Protein AF-A0A7R9YE31-F1 (afdb_monomer)

Mean predicted aligned error: 11.36 Å

pLDDT: mean 82.64, std 18.73, range [39.72, 98.75]

Secondary structure (DSSP, 8-state):
---SS------S-SS----TTS-TTS-S-SSEEE-HHHHHHHHHTT--EEEEE-S-HHHHTTEEETT-EE---SSGGGHHHHHHT-HHHHHHHHHS--EEEEE-TTSHHHHHHHHHHHHHT--GGGEEEETTHHHHHHHHHTTTTEEE-EE-SSTT-EE-TTSSB--EEE-TTT--EEEGGG--TTSSS---HHHHHTTTTGGGHHHHHHHHHHHHHHHHHHHHHHHHHHHTTSPPPPP-

Structure (mmCIF, N/CA/C/O backbone):
data_AF-A0A7R9YE31-F1
#
_entry.id   AF-A0A7R9YE31-F1
#
loop_
_atom_site.group_PDB
_atom_site.id
_atom_site.type_symbol
_atom_site.label_atom_id
_atom_site.label_alt_id
_atom_site.label_comp_id
_atom_site.label_asym_id
_atom_site.label_entity_id
_atom_site.label_seq_id
_atom_site.pdbx_PDB_ins_code
_atom_site.Cartn_x
_atom_site.Cartn_y
_atom_site.Cartn_z
_atom_site.occupancy
_atom_site.B_iso_or_equiv
_atom_site.auth_seq_id
_atom_site.auth_comp_id
_atom_site.auth_asym_id
_atom_site.auth_atom_id
_atom_site.pdbx_PDB_model_num
ATOM 1 N N . ARG A 1 1 ? 17.925 -12.600 -10.926 1.00 54.22 1 ARG A N 1
ATOM 2 C CA . ARG A 1 1 ? 18.665 -11.469 -10.302 1.00 54.22 1 ARG A CA 1
ATOM 3 C C . ARG A 1 1 ? 17.699 -10.293 -10.207 1.00 54.22 1 ARG A C 1
ATOM 5 O O . ARG A 1 1 ? 17.087 -10.013 -11.221 1.00 54.22 1 ARG A O 1
ATOM 12 N N . GLY A 1 2 ? 17.525 -9.674 -9.033 1.00 72.25 2 GLY A N 1
ATOM 13 C CA . GLY A 1 2 ? 16.550 -8.584 -8.839 1.00 72.25 2 GLY A CA 1
ATOM 14 C C . GLY A 1 2 ? 17.047 -7.191 -9.247 1.00 72.25 2 GLY A C 1
ATOM 15 O O . GLY A 1 2 ? 16.244 -6.334 -9.581 1.00 72.25 2 GLY A O 1
ATOM 16 N N . PHE A 1 3 ? 18.360 -6.947 -9.265 1.00 83.31 3 PHE A N 1
ATOM 17 C CA . PHE A 1 3 ? 18.918 -5.645 -9.640 1.00 83.31 3 PHE A CA 1
ATOM 18 C C . PHE A 1 3 ? 20.082 -5.797 -10.618 1.00 83.31 3 PHE A C 1
ATOM 20 O O . PHE A 1 3 ? 20.919 -6.690 -10.476 1.00 83.31 3 PHE A O 1
ATOM 27 N N . HIS A 1 4 ? 20.186 -4.863 -11.567 1.00 81.88 4 HIS A N 1
ATOM 28 C CA . HIS A 1 4 ? 21.272 -4.835 -12.553 1.00 81.88 4 HIS A CA 1
ATOM 29 C C . HIS A 1 4 ? 22.633 -4.410 -11.979 1.00 81.88 4 HIS A C 1
ATOM 31 O O . HIS A 1 4 ? 23.675 -4.786 -12.511 1.00 81.88 4 HIS A O 1
ATOM 37 N N . ARG A 1 5 ? 22.638 -3.561 -10.944 1.00 89.44 5 ARG A N 1
ATOM 38 C CA . ARG A 1 5 ? 23.857 -3.034 -10.314 1.00 89.44 5 ARG A CA 1
ATOM 39 C C . ARG A 1 5 ? 23.587 -2.544 -8.899 1.00 89.44 5 ARG A C 1
ATOM 41 O O . ARG A 1 5 ? 22.476 -2.109 -8.598 1.00 89.44 5 ARG A O 1
ATOM 48 N N . PHE A 1 6 ? 24.634 -2.503 -8.084 1.00 91.06 6 PHE A N 1
ATOM 49 C CA . PHE A 1 6 ? 24.622 -1.797 -6.807 1.00 91.06 6 PHE A CA 1
ATOM 50 C C . PHE A 1 6 ? 24.536 -0.278 -7.034 1.00 91.06 6 PHE A C 1
ATOM 52 O O . PHE A 1 6 ? 25.225 0.271 -7.899 1.00 91.06 6 PHE A O 1
ATOM 59 N N . LEU A 1 7 ? 23.656 0.411 -6.302 1.00 91.50 7 LEU A N 1
ATOM 60 C CA . LEU A 1 7 ? 23.427 1.847 -6.465 1.00 91.50 7 LEU A CA 1
ATOM 61 C C . LEU A 1 7 ? 23.051 2.500 -5.135 1.00 91.50 7 LEU A C 1
ATOM 63 O O . LEU A 1 7 ? 21.971 2.255 -4.608 1.00 91.50 7 LEU A O 1
ATOM 67 N N . VAL A 1 8 ? 23.889 3.425 -4.667 1.00 93.25 8 VAL A N 1
ATOM 68 C CA . VAL A 1 8 ? 23.605 4.265 -3.496 1.00 93.25 8 VAL A CA 1
ATOM 69 C C . VAL A 1 8 ? 23.150 5.648 -3.959 1.00 93.25 8 VAL A C 1
ATOM 71 O O . VAL A 1 8 ? 23.729 6.241 -4.872 1.00 93.25 8 VAL A O 1
ATOM 74 N N . LYS A 1 9 ? 22.081 6.171 -3.351 1.00 90.31 9 LYS A N 1
ATOM 75 C CA . LYS A 1 9 ? 21.552 7.515 -3.620 1.00 90.31 9 LYS A CA 1
ATOM 76 C C . LYS A 1 9 ? 21.381 8.270 -2.311 1.00 90.31 9 LYS A C 1
ATOM 78 O O . LYS A 1 9 ? 20.541 7.898 -1.503 1.00 90.31 9 LYS A O 1
ATOM 83 N N . ILE A 1 10 ? 22.088 9.386 -2.169 1.00 91.19 10 ILE A N 1
ATOM 84 C CA . ILE A 1 10 ? 21.866 10.329 -1.069 1.00 91.19 10 ILE A CA 1
ATOM 85 C C . ILE A 1 10 ? 20.639 11.181 -1.408 1.00 91.19 10 ILE A C 1
ATOM 87 O O . ILE A 1 10 ? 20.540 11.762 -2.498 1.00 91.19 10 ILE A O 1
ATOM 91 N N . LYS A 1 11 ? 19.667 11.215 -0.498 1.00 86.25 11 LYS A N 1
ATOM 92 C CA . LYS A 1 11 ? 18.401 11.937 -0.645 1.00 86.25 11 LYS A CA 1
ATOM 93 C C . LYS A 1 11 ? 18.075 12.664 0.652 1.00 86.25 11 LYS A C 1
ATOM 95 O O . LYS A 1 11 ? 18.414 12.181 1.720 1.00 86.25 11 LYS A O 1
ATOM 100 N N . LYS A 1 12 ? 17.377 13.798 0.529 1.00 84.06 12 LYS A N 1
ATOM 101 C CA . LYS A 1 12 ? 16.825 14.530 1.681 1.00 84.06 12 LYS A CA 1
ATOM 102 C C . LYS A 1 12 ? 15.774 13.708 2.433 1.00 84.06 12 LYS A C 1
ATOM 104 O O . LYS A 1 12 ? 15.646 13.825 3.637 1.00 84.06 12 LYS A O 1
ATOM 109 N N . GLU A 1 13 ? 15.034 12.878 1.702 1.00 79.56 13 GLU A N 1
ATOM 110 C CA . GLU A 1 13 ? 14.033 11.963 2.239 1.00 79.56 13 GLU A CA 1
ATOM 111 C C . GLU A 1 13 ? 14.244 10.577 1.623 1.00 79.56 13 GLU A C 1
ATOM 113 O O . GLU A 1 13 ? 14.394 10.480 0.399 1.00 79.56 13 GLU A O 1
ATOM 118 N N . LEU A 1 14 ? 14.204 9.521 2.446 1.00 83.06 14 LEU A N 1
ATOM 119 C CA . LEU A 1 14 ? 14.254 8.127 1.977 1.00 83.06 14 LEU A CA 1
ATOM 120 C C . LEU A 1 14 ? 13.118 7.845 0.985 1.00 83.06 14 LEU A C 1
ATOM 122 O O . LEU A 1 14 ? 13.356 7.433 -0.149 1.00 83.06 14 LEU A O 1
ATOM 126 N N . ILE A 1 15 ? 11.892 8.177 1.390 1.00 84.81 15 ILE A N 1
ATOM 127 C CA . ILE A 1 15 ? 10.702 8.197 0.542 1.00 84.81 15 ILE A CA 1
ATOM 128 C C . ILE A 1 15 ? 10.178 9.624 0.511 1.00 84.81 15 ILE A C 1
ATOM 130 O O . ILE A 1 15 ? 9.874 10.198 1.553 1.00 84.81 15 ILE A O 1
ATOM 134 N N . SER A 1 16 ? 10.118 10.211 -0.681 1.00 85.38 16 SER A N 1
ATOM 135 C CA . SER A 1 16 ? 9.782 11.623 -0.840 1.00 85.38 16 SER A CA 1
ATOM 136 C C . SER A 1 16 ? 8.273 11.802 -0.931 1.00 85.38 16 SER A C 1
ATOM 138 O O . SER A 1 16 ? 7.693 11.533 -1.984 1.00 85.38 16 SER A O 1
ATOM 140 N N . MET A 1 17 ? 7.679 12.268 0.165 1.00 87.50 17 MET A N 1
ATOM 141 C CA . MET A 1 17 ? 6.286 12.725 0.205 1.00 87.50 17 MET A CA 1
ATOM 142 C C . MET A 1 17 ? 6.207 14.235 -0.037 1.00 87.50 17 MET A C 1
ATOM 144 O O . MET A 1 17 ? 5.208 14.718 -0.550 1.00 87.50 17 MET A O 1
ATOM 148 N N . GLY A 1 18 ? 7.285 14.978 0.258 1.00 81.56 18 GLY A N 1
ATOM 149 C CA . GLY A 1 18 ? 7.285 16.436 0.129 1.00 81.56 18 GLY A CA 1
ATOM 150 C C . GLY A 1 18 ? 6.408 17.121 1.177 1.00 81.56 18 GLY A C 1
ATOM 151 O O . GLY A 1 18 ? 5.939 18.226 0.938 1.00 81.56 18 GLY A O 1
ATOM 152 N N . TYR A 1 19 ? 6.193 16.456 2.314 1.00 78.75 19 TYR A N 1
ATOM 153 C CA . TYR A 1 19 ? 5.380 16.934 3.424 1.00 78.75 19 TYR A CA 1
ATOM 154 C C . TYR A 1 19 ? 6.302 17.235 4.614 1.00 78.75 19 TYR A C 1
ATOM 156 O O . TYR A 1 19 ? 6.761 16.297 5.270 1.00 78.75 19 TYR A O 1
ATOM 164 N N . PRO A 1 20 ? 6.646 18.513 4.862 1.00 71.62 20 PRO A N 1
ATOM 165 C CA . PRO A 1 20 ? 7.667 18.887 5.840 1.00 71.62 20 PRO A CA 1
ATOM 166 C C . PRO A 1 20 ? 7.334 18.502 7.279 1.00 71.62 20 PRO A C 1
ATOM 168 O O . PRO A 1 20 ? 8.250 18.402 8.085 1.00 71.62 20 PRO A O 1
ATOM 171 N N . GLU A 1 21 ? 6.055 18.313 7.603 1.00 71.38 21 GLU A N 1
ATOM 172 C CA . GLU A 1 21 ? 5.605 17.932 8.944 1.00 71.38 21 GLU A CA 1
ATOM 173 C C . GLU A 1 21 ? 5.820 16.443 9.233 1.00 71.38 21 GLU A C 1
ATOM 175 O O . GLU A 1 21 ? 5.966 16.082 10.391 1.00 71.38 21 GLU A O 1
ATOM 180 N N . ALA A 1 22 ? 5.937 15.597 8.199 1.00 66.06 22 ALA A N 1
ATOM 181 C CA . ALA A 1 22 ? 6.343 14.194 8.326 1.00 66.06 22 ALA A CA 1
ATOM 182 C C . ALA A 1 22 ? 7.877 14.092 8.423 1.00 66.06 22 ALA A C 1
ATOM 184 O O . ALA A 1 22 ? 8.542 13.504 7.554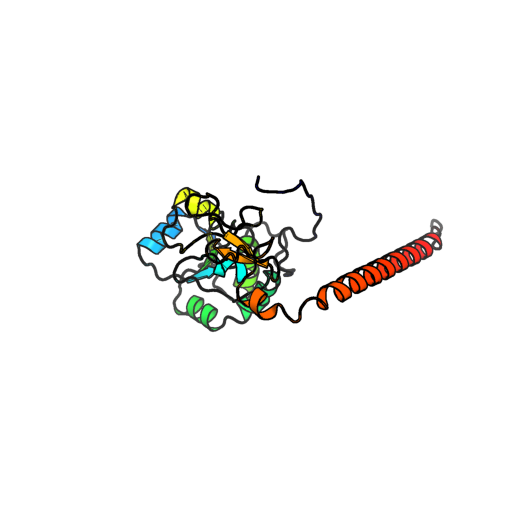 1.00 66.06 22 ALA A O 1
ATOM 185 N N . LYS A 1 23 ? 8.459 14.753 9.431 1.00 59.88 23 LYS A N 1
ATOM 186 C CA . LYS A 1 23 ? 9.911 14.740 9.649 1.00 59.88 23 LYS A CA 1
ATOM 187 C C . LYS A 1 23 ? 10.351 13.367 10.131 1.00 59.88 23 LYS A C 1
ATOM 189 O O . LYS A 1 23 ? 9.705 12.758 10.971 1.00 59.88 23 LYS A O 1
ATOM 194 N N . ALA A 1 24 ? 11.508 12.923 9.646 1.00 52.09 24 ALA A N 1
ATOM 195 C CA . ALA A 1 24 ? 12.136 11.678 10.085 1.00 52.09 24 ALA A CA 1
ATOM 196 C C . ALA A 1 24 ? 12.540 11.688 11.575 1.00 52.09 24 ALA A C 1
ATOM 198 O O . ALA A 1 24 ? 12.843 10.635 12.119 1.00 52.09 24 ALA A O 1
ATOM 199 N N . GLU A 1 25 ? 12.558 12.862 12.218 1.00 51.00 25 GLU A N 1
ATOM 200 C CA . GLU A 1 25 ? 12.837 13.023 13.651 1.00 51.00 25 GLU A CA 1
ATOM 201 C C . GLU A 1 25 ? 11.623 12.731 14.549 1.00 51.00 25 GLU A C 1
ATOM 203 O O . GLU A 1 25 ? 11.785 12.618 15.761 1.00 51.00 25 GLU A O 1
ATOM 208 N N . GLN A 1 26 ? 10.409 12.623 13.992 1.00 58.22 26 GLN A N 1
ATOM 209 C CA . GLN A 1 26 ? 9.253 12.155 14.754 1.00 58.22 26 GLN A CA 1
ATOM 210 C C . GLN A 1 26 ? 9.374 10.641 14.910 1.00 58.22 26 GLN A C 1
ATOM 212 O O . GLN A 1 26 ? 9.343 9.899 13.931 1.00 58.22 26 GLN A O 1
ATOM 217 N N . THR A 1 27 ? 9.576 10.206 16.151 1.00 59.56 27 THR A N 1
ATOM 218 C CA . THR A 1 27 ? 10.026 8.854 16.499 1.00 59.56 27 THR A CA 1
ATOM 219 C C . THR A 1 27 ? 9.017 7.760 16.151 1.00 59.56 27 THR A C 1
ATOM 221 O O . THR A 1 27 ? 9.416 6.609 16.008 1.00 59.56 27 THR A O 1
ATOM 224 N N . GLU A 1 28 ? 7.731 8.097 15.999 1.00 76.56 28 GLU A N 1
ATOM 225 C CA . GLU A 1 28 ? 6.654 7.117 15.828 1.00 76.56 28 GLU A CA 1
ATOM 226 C C . GLU A 1 28 ? 5.569 7.601 14.855 1.00 76.56 28 GLU A C 1
ATOM 228 O O . GLU A 1 28 ? 5.133 8.758 14.893 1.00 76.56 28 GLU A O 1
ATOM 233 N N . SER A 1 29 ? 5.115 6.691 13.987 1.00 83.19 29 SER A N 1
ATOM 234 C CA . SER A 1 29 ? 3.976 6.914 13.093 1.00 83.19 29 SER A CA 1
ATOM 235 C C . SER A 1 29 ? 2.703 7.219 13.895 1.00 83.19 29 SER A C 1
ATOM 237 O O . SER A 1 29 ? 2.440 6.580 14.915 1.00 83.19 29 SER A O 1
ATOM 239 N N . PRO A 1 30 ? 1.864 8.172 13.448 1.00 89.81 30 PRO A N 1
ATOM 240 C CA . PRO A 1 30 ? 0.564 8.424 14.053 1.00 89.81 30 PRO A CA 1
ATOM 241 C C . PRO A 1 30 ? -0.413 7.252 13.981 1.00 89.81 30 PRO A C 1
ATOM 243 O O . PRO A 1 30 ? -1.368 7.231 14.753 1.00 89.81 30 PRO A O 1
ATOM 246 N N . ALA A 1 31 ? -0.205 6.331 13.038 1.00 93.50 31 ALA A N 1
ATOM 247 C CA . ALA A 1 31 ? -1.055 5.171 12.832 1.00 93.50 31 ALA A CA 1
ATOM 248 C C . ALA A 1 31 ? -0.575 3.993 13.686 1.00 93.50 31 ALA A C 1
ATOM 250 O O . ALA A 1 31 ? 0.616 3.679 13.705 1.00 93.50 31 ALA A O 1
ATOM 251 N N . ALA A 1 32 ? -1.505 3.300 14.339 1.00 96.25 32 ALA A N 1
ATOM 252 C CA . ALA A 1 32 ? -1.190 2.090 15.085 1.00 96.25 32 ALA A CA 1
ATOM 253 C C . ALA A 1 32 ? -0.720 0.973 14.129 1.00 96.25 32 ALA A C 1
ATOM 255 O O . ALA A 1 32 ? -1.314 0.781 13.061 1.00 96.25 32 ALA A O 1
ATOM 256 N N . PRO A 1 33 ? 0.338 0.217 14.464 1.00 96.62 33 PRO A N 1
ATOM 257 C CA . PRO A 1 33 ? 0.730 -0.935 13.665 1.00 96.62 33 PRO A CA 1
ATOM 258 C C . PRO A 1 33 ? -0.351 -2.019 13.745 1.00 96.62 33 PRO A C 1
ATOM 260 O O . PRO A 1 33 ? -0.854 -2.316 14.825 1.00 96.62 33 PRO A O 1
ATOM 263 N N . LEU A 1 34 ? -0.682 -2.622 12.605 1.00 98.19 34 LEU A N 1
ATOM 264 C CA . LEU A 1 34 ? -1.602 -3.752 12.498 1.00 98.19 34 LEU A CA 1
ATOM 265 C C . LEU A 1 34 ? -0.862 -4.949 11.905 1.00 98.19 34 LEU A C 1
ATOM 267 O O . LEU A 1 34 ? -0.288 -4.853 10.813 1.00 98.19 34 LEU A O 1
ATOM 271 N N . ALA A 1 35 ? -0.865 -6.070 12.624 1.00 98.50 35 ALA A N 1
ATOM 272 C CA . ALA A 1 35 ? -0.212 -7.289 12.166 1.00 98.50 35 ALA A CA 1
ATOM 273 C C . ALA A 1 35 ? -0.962 -7.889 10.959 1.00 98.50 35 ALA A C 1
ATOM 275 O O . ALA A 1 35 ? -2.193 -7.823 10.911 1.00 98.50 35 ALA A O 1
ATOM 276 N N . PRO A 1 36 ? -0.273 -8.532 9.998 1.00 98.50 36 PRO A N 1
ATOM 277 C CA . PRO A 1 36 ? -0.948 -9.136 8.853 1.00 98.50 36 PRO A CA 1
ATOM 278 C C . PRO A 1 36 ? -2.022 -10.164 9.211 1.00 98.50 36 PRO A C 1
ATOM 280 O O . PRO A 1 36 ? -3.113 -10.124 8.646 1.00 98.50 36 PRO A O 1
ATOM 283 N N . ALA A 1 37 ? -1.741 -11.038 10.181 1.00 98.25 37 ALA A N 1
ATOM 284 C CA . ALA A 1 37 ? -2.699 -12.035 10.652 1.00 98.25 37 ALA A CA 1
ATOM 285 C C . ALA A 1 37 ? -3.957 -11.395 11.265 1.00 98.25 37 ALA A C 1
ATOM 287 O O . ALA A 1 37 ? -5.060 -11.911 11.096 1.00 98.25 37 ALA A O 1
ATOM 288 N N . GLU A 1 38 ? -3.804 -10.248 11.932 1.00 98.44 38 GLU A N 1
ATOM 289 C CA . GLU A 1 38 ? -4.924 -9.496 12.498 1.00 98.44 38 GLU A CA 1
ATOM 290 C C . GLU A 1 38 ? -5.767 -8.846 11.398 1.00 98.44 38 GLU A C 1
ATOM 292 O O . GLU A 1 38 ? -6.986 -8.997 11.397 1.00 98.44 38 GLU A O 1
ATOM 297 N N . LEU A 1 39 ? -5.126 -8.228 10.398 1.00 98.50 39 LEU A N 1
ATOM 298 C CA . LEU A 1 39 ? -5.839 -7.715 9.230 1.00 98.50 39 LEU A CA 1
ATOM 299 C C . LEU A 1 39 ? -6.599 -8.831 8.506 1.00 98.50 39 LEU A C 1
ATOM 301 O O . LEU A 1 39 ? -7.764 -8.657 8.161 1.00 98.50 39 LEU A O 1
ATOM 305 N N . LYS A 1 40 ? -5.960 -9.986 8.282 1.00 98.38 40 LYS A N 1
ATOM 306 C CA . LYS A 1 40 ? -6.616 -11.139 7.657 1.00 98.38 40 LYS A CA 1
ATOM 307 C C . LYS A 1 40 ? -7.856 -11.552 8.447 1.00 98.38 40 LYS A C 1
ATOM 309 O O . LYS A 1 40 ? -8.898 -11.751 7.836 1.00 98.38 40 LYS A O 1
ATOM 314 N N . LYS A 1 41 ? -7.758 -11.627 9.777 1.00 98.44 41 LYS A N 1
ATOM 315 C CA . LYS A 1 41 ? -8.895 -11.946 10.645 1.00 98.44 41 LYS A CA 1
ATOM 316 C C . LYS A 1 41 ? -10.043 -10.948 10.466 1.00 98.44 41 LYS A C 1
ATOM 318 O O . LYS A 1 41 ? -11.168 -11.378 10.245 1.00 98.44 41 LYS A O 1
ATOM 323 N N . TRP A 1 42 ? -9.767 -9.642 10.498 1.00 97.94 42 TRP A N 1
ATOM 324 C CA . TRP A 1 42 ? -10.803 -8.616 10.301 1.00 97.94 42 TRP A CA 1
ATOM 325 C C . TRP A 1 42 ? -11.498 -8.757 8.939 1.00 97.94 42 TRP A C 1
ATOM 327 O O . TRP A 1 42 ? -12.711 -8.588 8.837 1.00 97.94 42 TRP A O 1
ATOM 337 N N . LEU A 1 43 ? -10.741 -9.103 7.894 1.00 97.81 43 LEU A N 1
ATOM 338 C CA . LEU A 1 43 ? -11.284 -9.326 6.553 1.00 97.81 43 LEU A CA 1
ATOM 339 C C . LEU A 1 43 ? -12.083 -10.636 6.446 1.00 97.81 43 LEU A C 1
ATOM 341 O O . LEU A 1 43 ? -13.135 -10.651 5.811 1.00 97.81 43 LEU A O 1
ATOM 345 N N . ASP A 1 44 ? -11.624 -11.719 7.080 1.00 97.88 44 ASP A N 1
ATOM 346 C CA . ASP A 1 44 ? -12.345 -13.000 7.144 1.00 97.88 44 ASP A CA 1
ATOM 347 C C . ASP A 1 44 ? -13.691 -12.854 7.878 1.00 97.88 44 ASP A C 1
ATOM 349 O O . ASP A 1 44 ? -14.683 -13.467 7.490 1.00 97.88 44 ASP A O 1
ATOM 353 N N . GLU A 1 45 ? -13.735 -12.011 8.913 1.00 97.50 45 GLU A N 1
ATOM 354 C CA . GLU A 1 45 ? -14.935 -11.692 9.698 1.00 97.50 45 GLU A CA 1
ATOM 355 C C . GLU A 1 45 ? -15.848 -10.658 9.012 1.00 97.50 45 GLU A C 1
ATOM 357 O O . GLU A 1 45 ? -16.866 -10.264 9.581 1.00 97.50 45 GLU A O 1
ATOM 362 N N . ALA A 1 46 ? -15.502 -10.220 7.793 1.00 94.00 46 ALA A N 1
ATOM 363 C CA . ALA A 1 46 ? -16.204 -9.175 7.047 1.00 94.00 46 ALA A CA 1
ATOM 364 C C . ALA A 1 46 ? -16.428 -7.895 7.877 1.00 94.00 46 ALA A C 1
ATOM 366 O O . ALA A 1 46 ? -17.463 -7.232 7.762 1.00 94.00 46 ALA A O 1
ATOM 367 N N . GLN A 1 47 ? -15.455 -7.551 8.728 1.00 92.81 47 GLN A N 1
ATOM 368 C CA . GLN A 1 47 ? -15.510 -6.351 9.546 1.00 92.81 47 GLN A CA 1
ATOM 369 C C . GLN A 1 47 ? -15.573 -5.110 8.652 1.00 92.81 47 GLN A C 1
ATOM 371 O O . GLN A 1 47 ? -14.823 -4.976 7.684 1.00 92.81 47 GLN A O 1
ATOM 376 N N . ASP A 1 48 ? -16.452 -4.175 9.005 1.00 92.38 48 ASP A N 1
ATOM 377 C CA . ASP A 1 48 ? -16.617 -2.942 8.246 1.00 92.38 48 ASP A CA 1
ATOM 378 C C . ASP A 1 48 ? -15.447 -1.980 8.510 1.00 92.38 48 ASP A C 1
ATOM 380 O O . ASP A 1 48 ? -15.358 -1.313 9.547 1.00 92.38 48 ASP A O 1
ATOM 384 N N . LEU A 1 49 ? -14.503 -1.952 7.571 1.00 96.12 49 LEU A N 1
ATOM 385 C CA . LEU A 1 49 ? -13.278 -1.165 7.635 1.00 96.12 49 LEU A CA 1
ATOM 386 C C . LEU A 1 49 ? -12.961 -0.528 6.282 1.00 96.12 49 LEU A C 1
ATOM 388 O O . LEU A 1 49 ? -13.454 -0.935 5.232 1.00 96.12 49 LEU A O 1
ATOM 392 N N . ILE A 1 50 ? -12.085 0.469 6.306 1.00 97.69 50 ILE A N 1
ATOM 393 C CA . ILE A 1 50 ? -11.571 1.136 5.116 1.00 97.69 50 ILE A CA 1
ATOM 394 C C . ILE A 1 50 ? -10.138 0.662 4.881 1.00 97.69 50 ILE A C 1
ATOM 396 O O . ILE A 1 50 ? -9.230 1.020 5.630 1.00 97.69 50 ILE A O 1
ATOM 400 N N . LEU A 1 51 ? -9.910 -0.095 3.810 1.00 98.12 51 LEU A N 1
ATOM 401 C CA . LEU A 1 51 ? -8.560 -0.357 3.308 1.00 98.12 51 LEU A CA 1
ATOM 402 C C . LEU A 1 51 ? -8.127 0.811 2.420 1.00 98.12 51 LEU A C 1
ATOM 404 O O . LEU A 1 51 ? -8.754 1.049 1.393 1.00 98.12 51 LEU A O 1
ATOM 408 N N . LEU A 1 52 ? -7.060 1.525 2.777 1.00 98.12 52 LEU A N 1
ATOM 409 C CA . LEU A 1 52 ? -6.545 2.658 2.001 1.00 98.12 52 LEU A CA 1
ATOM 410 C C . LEU A 1 52 ? -5.208 2.307 1.338 1.00 98.12 52 LEU A C 1
ATOM 412 O O . LEU A 1 52 ? -4.175 2.186 2.005 1.00 98.12 52 LEU A O 1
ATOM 416 N N . ASP A 1 53 ? -5.216 2.186 0.011 1.00 98.25 53 ASP A N 1
ATOM 417 C CA . ASP A 1 53 ? -3.999 1.967 -0.767 1.00 98.25 53 ASP A CA 1
ATOM 418 C C . ASP A 1 53 ? -3.237 3.288 -0.961 1.00 98.25 53 ASP A C 1
ATOM 420 O O . ASP A 1 53 ? -3.729 4.242 -1.568 1.00 98.25 53 ASP A O 1
ATOM 424 N N . THR A 1 54 ? -2.007 3.346 -0.447 1.00 96.75 54 THR A N 1
ATOM 425 C CA . THR A 1 54 ? -1.121 4.520 -0.565 1.00 96.75 54 THR A CA 1
ATOM 426 C C . THR A 1 54 ? -0.162 4.426 -1.761 1.00 96.75 54 THR A C 1
ATOM 428 O O . THR A 1 54 ? 0.777 5.225 -1.899 1.00 96.75 54 THR A O 1
ATOM 431 N N . ARG A 1 55 ? -0.339 3.413 -2.618 1.00 97.88 55 ARG A N 1
ATOM 432 C CA . ARG A 1 55 ? 0.491 3.173 -3.796 1.00 97.88 55 ARG A CA 1
ATOM 433 C C . ARG A 1 55 ? 0.069 4.022 -4.990 1.00 97.88 55 ARG A C 1
ATOM 435 O O . ARG A 1 55 ? -0.980 4.656 -5.006 1.00 97.88 55 ARG A O 1
ATOM 442 N N . ASN A 1 56 ? 0.939 4.065 -5.995 1.00 96.69 56 ASN A N 1
ATOM 443 C CA . ASN A 1 56 ? 0.634 4.761 -7.236 1.00 96.69 56 ASN A CA 1
ATOM 444 C C . ASN A 1 56 ? -0.315 3.929 -8.109 1.00 96.69 56 ASN A C 1
ATOM 446 O O . ASN A 1 56 ? -0.328 2.702 -8.025 1.00 96.69 56 ASN A O 1
ATOM 450 N N . THR A 1 57 ? -1.024 4.586 -9.025 1.00 95.69 57 THR A N 1
ATOM 451 C CA . THR A 1 57 ? -1.978 3.949 -9.951 1.00 95.69 57 THR A CA 1
ATOM 452 C C . THR A 1 57 ? -1.393 2.769 -10.728 1.00 95.69 57 THR A C 1
ATOM 454 O O . THR A 1 57 ? -2.051 1.740 -10.853 1.00 95.69 57 THR A O 1
ATOM 457 N N . TYR A 1 58 ? -0.140 2.858 -11.187 1.00 93.88 58 TYR A N 1
ATOM 458 C CA . TYR A 1 58 ? 0.508 1.751 -11.903 1.00 93.88 58 TYR A CA 1
ATOM 459 C C . TYR A 1 58 ? 0.761 0.519 -11.022 1.00 93.88 58 TYR A C 1
ATOM 461 O O . TYR A 1 58 ? 0.869 -0.579 -11.547 1.00 93.88 58 TYR A O 1
ATOM 469 N N . GLU A 1 59 ? 0.873 0.679 -9.702 1.00 96.94 59 GLU A N 1
ATOM 470 C CA . GLU A 1 59 ? 1.048 -0.441 -8.769 1.00 96.94 59 GLU A CA 1
ATOM 471 C C . GLU A 1 59 ? -0.295 -1.108 -8.474 1.00 96.94 59 GLU A C 1
ATOM 473 O O . GLU A 1 59 ? -0.368 -2.330 -8.413 1.00 96.94 59 GLU A O 1
ATOM 478 N N . ILE A 1 60 ? -1.351 -0.299 -8.330 1.00 96.25 60 ILE A N 1
ATOM 479 C CA . ILE A 1 60 ? -2.731 -0.753 -8.108 1.00 96.25 60 ILE A CA 1
ATOM 480 C C . ILE A 1 60 ? -3.229 -1.548 -9.320 1.00 96.25 60 ILE A C 1
ATOM 482 O O . ILE A 1 60 ? -3.859 -2.585 -9.158 1.00 96.25 60 ILE A O 1
ATOM 486 N N . ALA A 1 61 ? -2.877 -1.113 -10.535 1.00 93.44 61 ALA A N 1
ATOM 487 C CA . ALA A 1 61 ? -3.227 -1.804 -11.777 1.00 93.44 61 ALA A CA 1
ATOM 488 C C . ALA A 1 61 ? -2.653 -3.232 -11.892 1.00 93.44 61 ALA A C 1
ATOM 490 O O . ALA A 1 61 ? -3.103 -3.994 -12.745 1.00 93.44 61 ALA A O 1
ATOM 491 N N . VAL A 1 62 ? -1.652 -3.588 -11.078 1.00 95.81 62 VAL A N 1
ATOM 492 C CA . VAL A 1 62 ? -1.074 -4.944 -11.029 1.00 95.81 62 VAL A CA 1
ATOM 493 C C . VAL A 1 62 ? -1.818 -5.856 -10.054 1.00 95.81 62 VAL A C 1
ATOM 495 O O . VAL A 1 62 ? -1.839 -7.068 -10.255 1.00 95.81 62 VAL A O 1
ATOM 498 N N . GLY A 1 63 ? -2.427 -5.274 -9.026 1.00 97.12 63 GLY A N 1
ATOM 499 C CA . GLY A 1 63 ? -3.151 -5.984 -7.984 1.00 97.12 63 GLY A CA 1
ATOM 500 C C . GLY 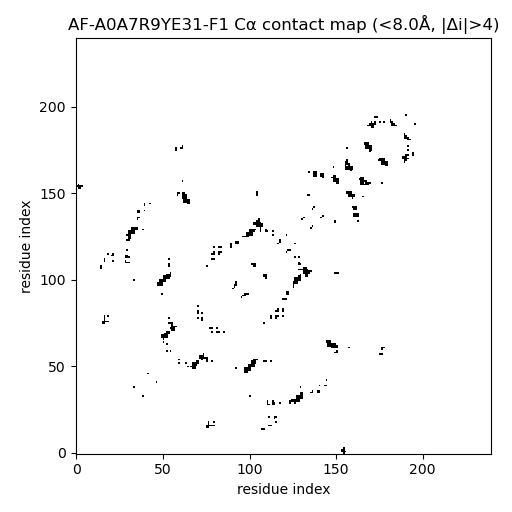A 1 63 ? -3.307 -5.122 -6.741 1.00 97.12 63 GLY A C 1
ATOM 501 O O . GLY A 1 63 ? -2.529 -4.188 -6.515 1.00 97.12 63 GLY A O 1
ATOM 502 N N . ALA A 1 64 ? -4.331 -5.407 -5.943 1.00 98.19 64 ALA A N 1
ATOM 503 C CA . ALA A 1 64 ? -4.684 -4.680 -4.725 1.00 98.19 64 ALA A CA 1
ATOM 504 C C . ALA A 1 64 ? -5.561 -5.552 -3.817 1.00 98.19 64 ALA A C 1
ATOM 506 O O . ALA A 1 64 ? -6.075 -6.583 -4.245 1.00 98.19 64 ALA A O 1
ATOM 507 N N . PHE A 1 65 ? -5.767 -5.133 -2.567 1.00 98.44 65 PHE A N 1
ATOM 508 C CA . PHE A 1 65 ? -6.782 -5.773 -1.732 1.00 98.44 65 PHE A CA 1
ATOM 509 C C . PHE A 1 65 ? -8.188 -5.524 -2.292 1.00 98.44 65 PHE A C 1
ATOM 511 O O . PHE A 1 65 ? -8.510 -4.410 -2.716 1.00 98.44 65 PHE A O 1
ATOM 518 N N . ARG A 1 66 ? -9.038 -6.553 -2.250 1.00 97.38 66 ARG A N 1
ATOM 519 C CA . ARG A 1 66 ? -10.445 -6.479 -2.650 1.00 97.38 66 ARG A CA 1
ATOM 520 C C . ARG A 1 66 ? -11.150 -5.371 -1.866 1.00 97.38 66 ARG A C 1
ATOM 522 O O . ARG A 1 66 ? -11.069 -5.321 -0.643 1.00 97.38 66 ARG A O 1
ATOM 529 N N . GLY A 1 67 ? -11.847 -4.487 -2.576 1.00 95.69 67 GLY A N 1
ATOM 530 C CA . GLY A 1 67 ? -12.592 -3.381 -1.964 1.00 95.69 67 GLY A CA 1
ATOM 531 C C . GLY A 1 67 ? -11.723 -2.252 -1.394 1.00 95.69 67 GLY A C 1
ATOM 532 O O . GLY A 1 67 ? -12.255 -1.359 -0.733 1.00 95.69 67 GLY A O 1
ATOM 533 N N . ALA A 1 68 ? -10.408 -2.252 -1.641 1.00 97.50 68 ALA A N 1
ATOM 534 C CA . ALA A 1 68 ? -9.551 -1.158 -1.204 1.00 97.50 68 ALA A CA 1
ATOM 535 C C . ALA A 1 68 ? -9.887 0.163 -1.903 1.00 97.50 68 ALA A C 1
ATOM 537 O O . ALA A 1 68 ? -10.172 0.216 -3.095 1.00 97.50 68 ALA A O 1
ATOM 538 N N . ARG A 1 69 ? -9.802 1.252 -1.142 1.00 97.38 69 ARG A N 1
ATOM 539 C CA . ARG A 1 69 ? -9.978 2.626 -1.606 1.00 97.38 69 ARG A CA 1
ATOM 540 C C . ARG A 1 69 ? -8.644 3.175 -2.085 1.00 97.38 69 ARG A C 1
ATOM 542 O O . ARG A 1 69 ? -7.601 2.954 -1.469 1.00 97.38 69 ARG A O 1
ATOM 549 N N . HIS A 1 70 ? -8.692 3.920 -3.179 1.00 94.69 70 HIS A N 1
ATOM 550 C CA . HIS A 1 70 ? -7.520 4.443 -3.866 1.00 94.69 70 HIS A CA 1
ATOM 551 C C . HIS A 1 70 ? -7.704 5.922 -4.202 1.00 94.69 70 HIS A C 1
ATOM 553 O O . HIS A 1 70 ? -8.747 6.336 -4.694 1.00 94.69 70 HIS A O 1
ATOM 559 N N . LEU A 1 71 ? -6.656 6.711 -3.956 1.00 95.00 71 LEU A N 1
ATOM 560 C CA . LEU A 1 71 ? -6.633 8.164 -4.175 1.00 95.00 71 LEU A CA 1
ATOM 561 C C . LEU A 1 71 ? -6.170 8.567 -5.589 1.00 95.00 71 LEU A C 1
ATOM 563 O O . LEU A 1 71 ? -5.867 9.733 -5.836 1.00 95.00 71 LEU A O 1
ATOM 567 N N . GLU A 1 72 ? -6.038 7.588 -6.490 1.00 94.56 72 GLU A N 1
ATOM 568 C CA . GLU A 1 72 ? -5.648 7.770 -7.897 1.00 94.56 72 GLU A CA 1
ATOM 569 C C . GLU A 1 72 ? -4.362 8.593 -8.099 1.00 94.56 72 GLU A C 1
ATOM 571 O O . GLU A 1 72 ? -4.227 9.406 -9.016 1.00 94.56 72 GLU A O 1
ATOM 576 N N . ILE A 1 73 ? -3.366 8.382 -7.234 1.00 94.69 73 ILE A N 1
ATOM 577 C CA . ILE A 1 73 ? -2.118 9.146 -7.287 1.00 94.69 73 ILE A CA 1
ATOM 578 C C . ILE A 1 73 ? -1.139 8.575 -8.316 1.00 94.69 73 ILE A C 1
ATOM 580 O O . ILE A 1 73 ? -0.794 7.397 -8.302 1.00 94.69 73 ILE A O 1
ATOM 584 N N . GLY A 1 74 ? -0.610 9.430 -9.193 1.00 93.44 74 GLY A N 1
ATOM 585 C CA . GLY A 1 74 ? 0.485 9.043 -10.094 1.00 93.44 74 GLY A CA 1
ATOM 586 C C . GLY A 1 74 ? 1.851 8.991 -9.395 1.00 93.44 74 GLY A C 1
ATOM 587 O O . GLY A 1 74 ? 2.759 8.282 -9.830 1.00 93.44 74 GLY A O 1
ATOM 588 N N . THR A 1 75 ? 2.018 9.757 -8.310 1.00 94.31 75 THR A N 1
ATOM 589 C CA . THR A 1 75 ? 3.224 9.741 -7.472 1.00 94.31 75 THR A CA 1
ATOM 590 C C . THR A 1 75 ? 2.863 9.934 -6.004 1.00 94.31 75 THR A C 1
ATOM 592 O O . THR A 1 75 ? 1.976 10.724 -5.691 1.00 94.31 75 THR A O 1
ATOM 595 N N . PHE A 1 76 ? 3.640 9.337 -5.100 1.00 94.75 76 PHE A N 1
ATOM 596 C CA . PHE A 1 76 ? 3.445 9.485 -3.653 1.00 94.75 76 PHE A CA 1
ATOM 597 C C . PHE A 1 76 ? 3.524 10.937 -3.138 1.00 94.75 76 PHE A C 1
ATOM 599 O O . PHE A 1 76 ? 2.984 11.248 -2.086 1.00 94.75 76 PHE A O 1
ATOM 606 N N . ARG A 1 77 ? 4.129 11.865 -3.895 1.00 94.12 77 ARG A N 1
ATOM 607 C CA . ARG A 1 77 ? 4.127 13.300 -3.545 1.00 94.12 77 ARG A CA 1
ATOM 608 C C . ARG A 1 77 ? 2.750 13.950 -3.630 1.00 94.12 77 ARG A C 1
ATOM 610 O O . ARG A 1 77 ? 2.544 14.979 -3.009 1.00 94.12 77 ARG A O 1
ATOM 617 N N . ALA A 1 78 ? 1.842 13.374 -4.413 1.00 95.00 78 ALA A N 1
ATOM 618 C CA . ALA A 1 78 ? 0.471 13.857 -4.517 1.00 95.00 78 ALA A CA 1
ATOM 619 C C . ALA A 1 78 ? -0.408 13.359 -3.358 1.00 95.00 78 ALA A C 1
ATOM 621 O O . ALA A 1 78 ? -1.528 13.832 -3.213 1.00 95.00 78 ALA A O 1
ATOM 622 N N . PHE A 1 79 ? 0.080 12.416 -2.537 1.00 95.88 79 PHE A N 1
ATOM 623 C CA . PHE A 1 79 ? -0.706 11.830 -1.452 1.00 95.88 79 PHE A CA 1
ATOM 624 C C . PHE A 1 79 ? -1.251 12.880 -0.467 1.00 95.88 79 PHE A C 1
ATOM 626 O O . PHE A 1 79 ? -2.455 12.842 -0.233 1.00 95.88 79 PHE A O 1
ATOM 633 N N . PRO A 1 80 ? -0.454 13.840 0.062 1.00 94.62 80 PRO A N 1
ATOM 634 C CA . PRO A 1 80 ? -0.960 14.805 1.042 1.00 94.62 80 PRO A CA 1
ATOM 635 C C . PRO A 1 80 ? -2.106 15.672 0.521 1.00 94.62 80 PRO A C 1
ATOM 637 O O . PRO A 1 80 ? -3.082 15.898 1.222 1.00 94.62 80 PRO A O 1
ATOM 640 N N . GLU A 1 81 ? -2.012 16.117 -0.730 1.00 95.25 81 GLU A N 1
ATOM 641 C CA . GLU A 1 81 ? -3.074 16.893 -1.367 1.00 95.25 81 GLU A CA 1
ATOM 642 C C . GLU A 1 81 ? -4.321 16.026 -1.598 1.00 95.25 81 GLU A C 1
ATOM 644 O O . GLU A 1 81 ? -5.445 16.425 -1.299 1.00 95.25 81 GLU A O 1
ATOM 649 N N . LYS A 1 82 ? -4.130 14.802 -2.097 1.00 96.31 82 LYS A N 1
ATOM 650 C CA . LYS A 1 82 ? -5.235 13.919 -2.476 1.00 96.31 82 LYS A CA 1
ATOM 651 C C . LYS A 1 82 ? -6.002 13.358 -1.290 1.00 96.31 82 LYS A C 1
ATOM 653 O O . LYS A 1 82 ? -7.209 13.180 -1.392 1.00 96.31 82 LYS A O 1
ATOM 658 N N . VAL A 1 83 ? -5.331 13.114 -0.166 1.00 95.44 83 VAL A N 1
ATOM 659 C CA . VAL A 1 83 ? -6.000 12.663 1.060 1.00 95.44 83 VAL A CA 1
ATOM 660 C C . VAL A 1 83 ? -6.835 13.781 1.692 1.00 95.44 83 VAL A C 1
ATOM 662 O O . VAL A 1 83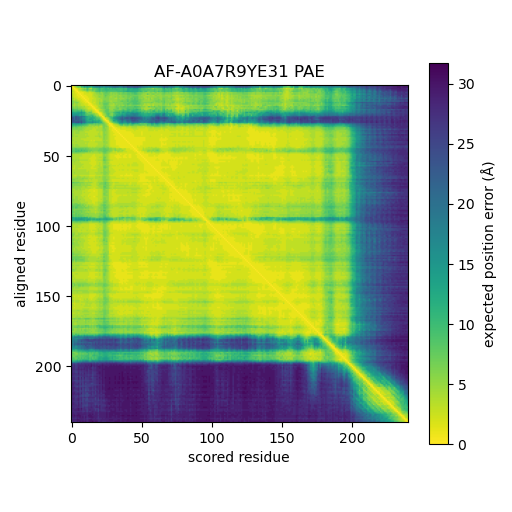 ? -7.897 13.500 2.235 1.00 95.44 83 VAL A O 1
ATOM 665 N N . GLN A 1 84 ? -6.419 15.047 1.555 1.00 93.62 84 GLN A N 1
ATOM 666 C CA . GLN A 1 84 ? -7.214 16.208 1.980 1.00 93.62 84 GLN A CA 1
ATOM 667 C C . GLN A 1 84 ? -8.459 16.412 1.108 1.00 93.62 84 GLN A C 1
ATOM 669 O O . GLN A 1 84 ? -9.508 16.785 1.619 1.00 93.62 84 GLN A O 1
ATOM 674 N N . GLN A 1 85 ? -8.358 16.133 -0.195 1.00 95.69 85 GLN A N 1
ATOM 675 C CA . GLN A 1 85 ? -9.471 16.237 -1.151 1.00 95.69 85 GLN A CA 1
ATOM 676 C C . GLN A 1 85 ? -10.462 15.059 -1.075 1.00 95.69 85 GLN A C 1
ATOM 678 O O . GLN A 1 85 ? -11.496 15.085 -1.739 1.00 95.69 85 GLN A O 1
ATOM 683 N N . ALA A 1 86 ? -10.165 14.007 -0.307 1.00 94.25 86 ALA A N 1
ATOM 684 C CA . ALA A 1 86 ? -10.983 12.798 -0.230 1.00 94.25 86 ALA A CA 1
ATOM 685 C C . ALA A 1 86 ? -12.152 12.952 0.762 1.00 94.25 86 ALA A C 1
ATOM 687 O O . ALA A 1 86 ? -12.259 12.195 1.727 1.00 94.25 86 ALA A O 1
ATOM 688 N N . GLU A 1 87 ? -13.024 13.939 0.534 1.00 93.44 87 GLU A N 1
ATOM 689 C CA . GLU A 1 87 ? -14.113 14.309 1.452 1.00 93.44 87 GLU A CA 1
ATOM 690 C C . GLU A 1 87 ? -15.035 13.134 1.791 1.00 93.44 87 GLU A C 1
ATOM 692 O O . GLU A 1 87 ? -15.333 12.906 2.962 1.00 93.44 87 GLU A O 1
ATOM 697 N N . ASP A 1 88 ? -15.432 12.338 0.796 1.00 92.50 88 ASP A N 1
ATOM 698 C CA . ASP A 1 88 ? -16.296 11.173 1.014 1.00 92.50 88 ASP A CA 1
ATOM 699 C C . ASP A 1 88 ? -15.624 10.108 1.888 1.00 92.50 88 ASP A C 1
ATOM 701 O O . ASP A 1 88 ? -16.264 9.517 2.758 1.00 92.50 88 ASP A O 1
ATOM 705 N N . LEU A 1 89 ? -14.319 9.895 1.697 1.00 94.06 89 LEU A N 1
ATOM 706 C CA . LEU A 1 89 ? -13.536 8.942 2.482 1.00 94.06 89 LEU A CA 1
ATOM 707 C C . LEU A 1 89 ? -13.360 9.427 3.927 1.00 94.06 89 LEU A C 1
ATOM 709 O O . LEU A 1 89 ? -13.486 8.644 4.867 1.00 94.06 89 LEU A O 1
ATOM 713 N N . LEU A 1 90 ? -13.096 10.724 4.104 1.00 93.31 90 LEU A N 1
ATOM 714 C CA . LEU A 1 90 ? -12.998 11.373 5.410 1.00 93.31 90 LEU A CA 1
ATOM 715 C C . LEU A 1 90 ? -14.330 11.324 6.160 1.00 93.31 90 LEU A C 1
ATOM 717 O O . LEU A 1 90 ? -14.350 11.035 7.357 1.00 93.31 90 LEU A O 1
ATOM 721 N N . ARG A 1 91 ? -15.434 11.598 5.461 1.00 93.19 91 ARG A N 1
ATOM 722 C CA . ARG A 1 91 ? -16.786 11.536 6.013 1.00 93.19 91 ARG A CA 1
ATOM 723 C C . ARG A 1 91 ? -17.106 10.123 6.485 1.00 93.19 91 ARG A C 1
ATOM 725 O O . ARG A 1 91 ? -17.463 9.945 7.644 1.00 93.19 91 ARG A O 1
ATOM 732 N N . GLU A 1 92 ? -16.868 9.117 5.644 1.00 92.12 92 GLU A N 1
ATOM 733 C CA . GLU A 1 92 ? -17.070 7.710 6.004 1.00 92.12 92 GLU A CA 1
ATOM 734 C C . GLU A 1 92 ? -16.225 7.297 7.221 1.00 92.12 92 GLU A C 1
ATOM 736 O O . GLU A 1 92 ? -16.751 6.711 8.169 1.00 92.12 92 GLU A O 1
ATOM 741 N N . ALA A 1 93 ? -14.938 7.660 7.244 1.00 91.94 93 ALA A N 1
ATOM 742 C CA . ALA A 1 93 ? -14.042 7.354 8.359 1.00 91.94 93 ALA A CA 1
ATOM 743 C C . ALA A 1 93 ? -14.510 7.977 9.691 1.00 91.94 93 ALA A C 1
ATOM 745 O O . ALA A 1 93 ? -14.369 7.360 10.750 1.00 91.94 93 ALA A O 1
ATOM 746 N N . LYS A 1 94 ? -15.075 9.191 9.652 1.00 89.56 94 LYS A N 1
ATOM 747 C CA . LYS A 1 94 ? -15.554 9.914 10.841 1.00 89.56 94 LYS A CA 1
ATOM 748 C C . LYS A 1 94 ? -16.931 9.438 11.299 1.00 89.56 94 LYS A C 1
ATOM 750 O O . LYS A 1 94 ? -17.096 9.076 12.462 1.00 89.56 94 LYS A O 1
ATOM 755 N N . GLU A 1 95 ? -17.908 9.437 10.398 1.00 88.19 95 GLU A N 1
ATOM 756 C CA . GLU A 1 95 ? -19.322 9.208 10.719 1.00 88.19 95 GLU A CA 1
ATOM 757 C C . GLU A 1 95 ? -19.610 7.738 11.007 1.00 88.19 95 GLU A C 1
ATOM 759 O O . GLU A 1 95 ? -20.257 7.412 12.000 1.00 88.19 95 GLU A O 1
ATOM 764 N N . SER A 1 96 ? -19.074 6.834 10.184 1.00 83.75 96 SER A N 1
ATOM 765 C CA . SER A 1 96 ? -19.286 5.390 10.351 1.00 83.75 96 SER A CA 1
ATOM 766 C C . SER A 1 96 ? -18.325 4.768 11.364 1.00 83.75 96 SER A C 1
ATOM 768 O O . SER A 1 96 ? -18.369 3.564 11.597 1.00 83.75 96 SER A O 1
ATOM 770 N N . ARG A 1 97 ? -17.444 5.576 11.978 1.00 85.31 97 ARG A N 1
ATOM 771 C CA . ARG A 1 97 ? -16.497 5.150 13.021 1.00 85.31 97 ARG A CA 1
ATOM 772 C C . ARG A 1 97 ? -15.615 3.959 12.612 1.00 85.31 97 ARG A C 1
ATOM 774 O O . ARG A 1 97 ? -15.103 3.279 13.503 1.00 85.31 97 ARG A O 1
ATOM 781 N N . LYS A 1 98 ? -15.417 3.739 11.308 1.00 92.19 98 LYS A N 1
ATOM 782 C CA . LYS A 1 98 ? -14.674 2.602 10.749 1.00 92.19 98 LYS A CA 1
ATOM 783 C C . LYS A 1 98 ? -13.185 2.700 11.059 1.00 92.19 98 LYS A C 1
ATOM 785 O O . LYS A 1 98 ? -12.621 3.793 11.131 1.00 92.19 98 LYS A O 1
ATOM 790 N N . ALA A 1 99 ? -12.541 1.546 11.202 1.00 96.31 99 ALA A N 1
ATOM 791 C CA . ALA A 1 99 ? -11.086 1.470 11.190 1.00 96.31 99 ALA A CA 1
ATOM 792 C C . ALA A 1 99 ? -10.565 1.817 9.788 1.00 96.31 99 ALA A C 1
ATOM 794 O O . ALA A 1 99 ? -11.142 1.385 8.791 1.00 96.31 99 ALA A O 1
ATOM 795 N N . VAL A 1 100 ? -9.472 2.575 9.703 1.00 97.69 100 VAL A N 1
ATOM 796 C CA . VAL A 1 100 ? -8.800 2.900 8.439 1.00 97.69 100 VAL A CA 1
ATOM 797 C C . VAL A 1 100 ? -7.435 2.243 8.436 1.00 97.69 100 VAL A C 1
ATOM 799 O O . VAL A 1 100 ? -6.551 2.655 9.178 1.00 97.69 100 VAL A O 1
ATOM 802 N N . VAL A 1 101 ? -7.253 1.226 7.601 1.00 98.38 101 VAL A N 1
ATOM 803 C CA . VAL A 1 101 ? -6.002 0.476 7.484 1.00 98.38 101 VAL A CA 1
ATOM 804 C C . VAL A 1 101 ? -5.282 0.902 6.212 1.00 98.38 101 VAL A C 1
ATOM 806 O O . VAL A 1 101 ? -5.691 0.574 5.098 1.00 98.38 101 VAL A O 1
ATOM 809 N N . MET A 1 102 ? -4.185 1.633 6.372 1.00 98.25 102 MET A N 1
ATOM 810 C CA . MET A 1 102 ? -3.316 2.011 5.264 1.00 98.25 102 MET A CA 1
ATOM 811 C C . MET A 1 102 ? -2.323 0.904 4.946 1.00 98.25 102 MET A C 1
ATOM 813 O O . MET A 1 102 ? -1.741 0.289 5.842 1.00 98.25 102 MET A O 1
ATOM 817 N N . TYR A 1 103 ? -2.045 0.713 3.661 1.00 98.50 103 TYR A N 1
ATOM 818 C CA . TYR A 1 103 ? -1.014 -0.221 3.229 1.00 98.50 103 TYR A CA 1
ATOM 819 C C . TYR A 1 103 ? -0.237 0.282 2.008 1.00 98.50 103 TYR A C 1
ATOM 821 O O . TYR A 1 103 ? -0.630 1.201 1.283 1.00 98.50 103 TYR A O 1
ATOM 829 N N . CYS A 1 104 ? 0.931 -0.322 1.808 1.00 97.69 104 CYS A N 1
ATOM 830 C CA . CYS A 1 104 ? 1.723 -0.240 0.588 1.00 97.69 104 CYS A CA 1
ATOM 831 C C . CYS A 1 104 ? 2.553 -1.521 0.447 1.00 97.69 104 CYS A C 1
ATOM 833 O O . CYS A 1 104 ? 2.465 -2.407 1.292 1.00 97.69 104 CYS A O 1
ATOM 835 N N . THR A 1 105 ? 3.399 -1.616 -0.580 1.00 98.00 105 THR A N 1
ATOM 836 C CA . THR A 1 105 ? 4.231 -2.806 -0.837 1.00 98.00 105 THR A CA 1
ATOM 837 C C . THR A 1 105 ? 5.029 -3.275 0.386 1.00 98.00 105 THR A C 1
ATOM 839 O O . THR A 1 105 ? 4.994 -4.455 0.703 1.00 98.00 105 THR A O 1
ATOM 842 N N . GLY A 1 106 ? 5.710 -2.363 1.092 1.00 96.31 106 GLY A N 1
ATOM 843 C CA . GLY A 1 106 ? 6.642 -2.707 2.180 1.00 96.31 106 GLY A CA 1
ATOM 844 C C . GLY A 1 106 ? 6.529 -1.825 3.426 1.00 96.31 106 GLY A C 1
ATOM 845 O O . GLY A 1 106 ? 7.524 -1.585 4.096 1.00 96.31 106 GLY A O 1
ATOM 846 N N . GLY A 1 107 ? 5.361 -1.233 3.684 1.00 93.94 107 GLY A N 1
ATOM 847 C CA . GLY A 1 107 ? 5.073 -0.426 4.883 1.00 93.94 107 GLY A CA 1
ATOM 848 C C . GLY A 1 107 ? 5.625 1.009 4.899 1.00 93.94 107 GLY A C 1
ATOM 849 O O . GLY A 1 107 ? 4.935 1.917 5.344 1.00 93.94 107 GLY A O 1
ATOM 850 N N . ILE A 1 108 ? 6.803 1.277 4.327 1.00 92.50 108 ILE A N 1
ATOM 851 C CA . ILE A 1 108 ? 7.506 2.566 4.518 1.00 92.50 108 ILE A CA 1
ATOM 852 C C . ILE A 1 108 ? 6.758 3.829 4.043 1.00 92.50 108 ILE A C 1
ATOM 854 O O . ILE A 1 108 ? 7.020 4.927 4.531 1.00 92.50 108 ILE A O 1
ATOM 858 N N . ARG A 1 109 ? 5.835 3.720 3.074 1.00 94.75 109 ARG A N 1
ATOM 859 C CA . ARG A 1 109 ? 4.982 4.862 2.692 1.00 94.75 109 ARG A CA 1
ATOM 860 C C . ARG A 1 109 ? 3.944 5.164 3.764 1.00 94.75 109 ARG A C 1
ATOM 862 O O . ARG A 1 109 ? 3.678 6.336 3.993 1.00 94.75 109 ARG A O 1
ATOM 869 N N . CYS A 1 110 ? 3.399 4.141 4.413 1.00 94.75 110 CYS A N 1
ATOM 870 C CA . CYS A 1 110 ? 2.363 4.273 5.434 1.00 94.75 110 CYS A CA 1
ATOM 871 C C . CYS A 1 110 ? 2.878 5.030 6.661 1.00 94.75 110 CYS A C 1
ATOM 873 O O . CYS A 1 110 ? 2.179 5.921 7.131 1.00 94.75 110 CYS A O 1
ATOM 875 N N . GLU A 1 111 ? 4.140 4.795 7.046 1.00 91.69 111 GLU A N 1
ATOM 876 C CA . GLU A 1 111 ? 4.835 5.539 8.112 1.00 91.69 111 GLU A CA 1
ATOM 877 C C . GLU A 1 111 ? 4.754 7.057 7.906 1.00 91.69 111 GLU A C 1
ATOM 879 O O . GLU A 1 111 ? 4.550 7.829 8.837 1.00 91.69 111 GLU A O 1
ATOM 884 N N . LYS A 1 112 ? 4.890 7.507 6.651 1.00 90.94 112 LYS A N 1
ATOM 885 C CA . LYS A 1 112 ? 4.785 8.927 6.297 1.00 90.94 112 LYS A CA 1
ATOM 886 C C . LYS A 1 112 ? 3.349 9.360 6.045 1.00 90.94 112 LYS A C 1
ATOM 888 O O . LYS A 1 112 ? 2.945 10.429 6.493 1.00 90.94 112 LYS A O 1
ATOM 893 N N . ALA A 1 113 ? 2.592 8.550 5.313 1.00 93.56 113 ALA A N 1
ATOM 894 C CA . ALA A 1 113 ? 1.217 8.838 4.923 1.00 93.56 113 ALA A CA 1
ATOM 895 C C . ALA A 1 113 ? 0.323 9.097 6.142 1.00 93.56 113 ALA A C 1
ATOM 897 O O . ALA A 1 113 ? -0.557 9.950 6.068 1.00 93.56 113 ALA A O 1
ATOM 898 N N . ALA A 1 114 ? 0.598 8.436 7.270 1.00 94.19 114 ALA A N 1
ATOM 899 C CA . ALA A 1 114 ? -0.115 8.627 8.524 1.00 94.19 114 ALA A CA 1
ATOM 900 C C . ALA A 1 114 ? -0.142 10.086 9.005 1.00 94.19 114 ALA A C 1
ATOM 902 O O . ALA A 1 114 ? -1.192 10.556 9.437 1.00 94.19 114 ALA A O 1
ATOM 903 N N . PHE A 1 115 ? 0.952 10.840 8.859 1.00 92.75 115 PHE A N 1
ATOM 904 C CA . PHE A 1 115 ? 0.974 12.266 9.213 1.00 92.75 115 PHE A CA 1
ATOM 905 C C . PHE A 1 115 ? 0.021 13.087 8.346 1.00 92.75 115 PHE A C 1
ATOM 907 O O . PHE A 1 115 ? -0.757 13.884 8.864 1.00 92.75 115 PHE A O 1
ATOM 914 N N . ALA A 1 116 ? 0.042 12.858 7.032 1.00 93.88 116 ALA A N 1
ATOM 915 C CA . ALA A 1 116 ? -0.843 13.556 6.106 1.00 93.88 116 ALA A CA 1
ATOM 916 C C . ALA A 1 116 ? -2.315 13.151 6.297 1.00 93.88 116 ALA A C 1
ATOM 918 O O . ALA A 1 116 ? -3.195 14.000 6.201 1.00 93.88 116 ALA A O 1
ATOM 919 N N . ALA A 1 117 ? -2.591 11.881 6.609 1.00 94.88 117 ALA A N 1
ATOM 920 C CA . ALA A 1 117 ? -3.939 11.403 6.906 1.00 94.88 117 ALA A CA 1
ATOM 921 C C . ALA A 1 117 ? -4.496 12.049 8.186 1.00 94.88 117 ALA A C 1
ATOM 923 O O . ALA A 1 117 ? -5.607 12.576 8.176 1.00 94.88 117 ALA A O 1
ATOM 924 N N . VAL A 1 118 ? -3.718 12.088 9.273 1.00 94.06 118 VAL A N 1
ATOM 925 C CA . VAL A 1 118 ? -4.136 12.771 10.509 1.00 94.06 118 VAL A CA 1
ATOM 926 C C . VAL A 1 118 ? -4.335 14.269 10.271 1.00 94.06 118 VAL A C 1
ATOM 928 O O . VAL A 1 118 ? -5.345 14.816 10.704 1.00 94.06 118 VAL A O 1
ATOM 931 N N . ALA A 1 119 ? -3.441 14.924 9.523 1.00 92.88 119 ALA A N 1
ATOM 932 C CA . ALA A 1 119 ? -3.588 16.337 9.166 1.00 92.88 119 ALA A CA 1
ATOM 933 C C . ALA A 1 119 ? -4.830 16.613 8.295 1.00 92.88 119 ALA A C 1
ATOM 935 O O . ALA A 1 119 ? -5.469 17.650 8.445 1.00 92.88 119 ALA A O 1
ATOM 936 N N . ALA A 1 120 ? -5.216 15.673 7.425 1.00 93.69 120 ALA A N 1
ATOM 937 C CA . ALA A 1 120 ? -6.471 15.728 6.669 1.00 93.69 120 ALA A CA 1
ATOM 938 C C . ALA A 1 120 ? -7.719 15.472 7.539 1.00 93.69 120 ALA A C 1
ATOM 940 O O . ALA A 1 120 ? -8.847 15.693 7.099 1.00 93.69 120 ALA A O 1
ATOM 941 N N . GLY A 1 121 ? -7.534 15.031 8.786 1.00 94.12 121 GLY A N 1
ATOM 942 C CA . GLY A 1 121 ? -8.600 14.832 9.760 1.00 94.12 121 GLY A CA 1
ATOM 943 C C . GLY A 1 121 ? -9.071 13.388 9.907 1.00 94.12 121 GLY A C 1
ATOM 944 O O . GLY A 1 121 ? -10.160 13.180 10.442 1.00 94.12 121 GLY A O 1
ATOM 945 N N . PHE A 1 122 ? -8.303 12.390 9.458 1.00 95.38 122 PHE A N 1
ATOM 946 C CA . PHE A 1 122 ? -8.580 10.998 9.819 1.00 95.38 122 PHE A CA 1
ATOM 947 C C . PHE A 1 122 ? -8.439 10.802 11.344 1.00 95.38 122 PHE A C 1
ATOM 949 O O . PHE A 1 122 ? -7.468 11.292 11.929 1.00 95.38 122 PHE A O 1
ATOM 956 N N . PRO A 1 123 ? -9.373 10.087 12.002 1.00 93.12 123 PRO A N 1
ATOM 957 C CA . PRO A 1 123 ? -9.328 9.858 13.446 1.00 93.12 123 PRO A CA 1
ATOM 958 C C . PRO A 1 123 ? -8.120 8.992 13.828 1.00 93.12 123 PRO A C 1
ATOM 960 O O . PRO A 1 123 ? -8.046 7.819 13.453 1.00 93.12 123 PRO A O 1
ATOM 963 N N . ARG A 1 124 ? -7.174 9.564 14.583 1.00 93.75 124 ARG A N 1
ATOM 964 C CA . ARG A 1 124 ? -5.907 8.909 14.954 1.00 93.75 124 ARG A CA 1
ATOM 965 C C . ARG A 1 124 ? -6.133 7.587 15.689 1.00 93.75 124 ARG A C 1
ATOM 967 O O . ARG A 1 124 ? -5.426 6.621 15.435 1.00 93.75 124 ARG A O 1
ATOM 974 N N . GLU A 1 125 ? -7.135 7.526 16.558 1.00 94.19 125 GLU A N 1
ATOM 975 C CA . GLU A 1 125 ? -7.465 6.356 17.376 1.00 94.19 125 GLU A CA 1
ATOM 976 C C . GLU A 1 125 ? -7.958 5.139 16.573 1.00 94.19 125 GLU A C 1
ATOM 978 O O . GLU A 1 125 ? -8.075 4.047 17.119 1.00 94.19 125 GLU A O 1
ATOM 983 N N . ARG A 1 126 ? -8.256 5.324 15.282 1.00 95.50 126 ARG A N 1
ATOM 984 C CA . ARG A 1 126 ? -8.721 4.282 14.353 1.00 95.50 126 ARG A CA 1
ATOM 985 C C . ARG A 1 126 ? -7.894 4.209 13.076 1.00 95.50 126 ARG A C 1
ATOM 987 O O . ARG A 1 126 ? -8.307 3.558 12.115 1.00 95.50 126 ARG A O 1
ATOM 994 N N . LEU A 1 127 ? -6.760 4.898 13.043 1.00 97.25 127 LEU A N 1
ATOM 995 C CA . LEU A 1 127 ? -5.849 4.862 11.917 1.00 97.25 127 LEU A CA 1
ATOM 996 C C . LEU A 1 127 ? -4.798 3.788 12.172 1.00 97.25 127 LEU A C 1
ATOM 998 O O . LEU A 1 127 ? -4.042 3.857 13.139 1.00 97.25 127 LEU A O 1
ATOM 1002 N N . TYR A 1 128 ? -4.738 2.822 11.271 1.00 98.12 128 TYR A N 1
ATOM 1003 C CA . TYR A 1 128 ? -3.834 1.691 11.329 1.00 98.12 128 TYR A CA 1
ATOM 1004 C C . TYR A 1 128 ? -2.937 1.662 10.097 1.00 98.12 128 TYR A C 1
ATOM 1006 O O . TYR A 1 128 ? -3.304 2.136 9.018 1.00 98.12 128 TYR A O 1
ATOM 1014 N N . GLN A 1 129 ? -1.761 1.065 10.240 1.00 97.44 129 GLN A N 1
ATOM 1015 C CA . GLN A 1 129 ? -0.872 0.757 9.128 1.00 97.44 129 GLN A CA 1
ATOM 1016 C C . GLN A 1 129 ? -0.516 -0.728 9.123 1.00 97.44 129 GLN A C 1
ATOM 1018 O O . GLN A 1 129 ? -0.147 -1.292 10.151 1.00 97.44 129 GLN A O 1
ATOM 1023 N N . LEU A 1 130 ? -0.597 -1.360 7.953 1.00 98.38 130 LEU A N 1
ATOM 1024 C CA . LEU A 1 130 ? -0.223 -2.762 7.795 1.00 98.38 130 LEU A CA 1
ATOM 1025 C C . LEU A 1 130 ? 1.288 -2.935 7.991 1.00 98.38 130 LEU A C 1
ATOM 1027 O O . LEU A 1 130 ? 2.094 -2.472 7.174 1.00 98.38 130 LEU A O 1
ATOM 1031 N N . GLN A 1 131 ? 1.670 -3.626 9.062 1.00 97.44 131 GLN A N 1
ATOM 1032 C CA . GLN A 1 131 ? 3.065 -3.833 9.425 1.00 97.44 131 GLN A CA 1
ATOM 1033 C C . GLN A 1 131 ? 3.789 -4.643 8.343 1.00 97.44 131 GLN A C 1
ATOM 1035 O O . GLN A 1 131 ? 3.363 -5.734 7.969 1.00 97.44 131 GLN A O 1
ATOM 1040 N N . GLY A 1 132 ? 4.888 -4.098 7.814 1.00 96.50 132 GLY A N 1
ATOM 1041 C CA . GLY A 1 132 ? 5.656 -4.722 6.727 1.00 96.50 132 GLY A CA 1
ATOM 1042 C C . GLY A 1 132 ? 4.971 -4.694 5.351 1.00 96.50 132 GLY A C 1
ATOM 1043 O O . GLY A 1 132 ? 5.558 -5.148 4.370 1.00 96.50 132 GLY A O 1
ATOM 1044 N N . GLY A 1 133 ? 3.775 -4.107 5.240 1.00 98.19 133 GLY A N 1
ATOM 1045 C CA . GLY A 1 133 ? 3.044 -3.969 3.982 1.00 98.19 133 GLY A CA 1
ATOM 1046 C C . GLY A 1 133 ? 2.586 -5.292 3.360 1.00 98.19 133 GLY A C 1
ATOM 1047 O O . GLY A 1 133 ? 2.500 -6.325 4.019 1.00 98.19 133 GLY A O 1
ATOM 1048 N N . ILE A 1 134 ? 2.285 -5.242 2.061 1.00 98.69 134 ILE A N 1
ATOM 1049 C CA . ILE A 1 134 ? 1.740 -6.371 1.289 1.00 98.69 134 ILE A CA 1
ATOM 1050 C C . ILE A 1 134 ? 2.697 -7.569 1.286 1.00 98.69 134 ILE A C 1
ATOM 1052 O O . ILE A 1 134 ? 2.242 -8.700 1.387 1.00 98.69 134 ILE A O 1
ATOM 1056 N N . LEU A 1 135 ? 4.013 -7.346 1.195 1.00 98.31 135 LEU A N 1
ATOM 1057 C CA . LEU A 1 135 ? 4.974 -8.454 1.134 1.00 98.31 135 LEU A CA 1
ATOM 1058 C C . LEU A 1 135 ? 4.992 -9.278 2.429 1.00 98.31 135 LEU A C 1
ATOM 1060 O O . LEU A 1 135 ? 4.984 -10.502 2.366 1.00 98.31 135 LEU A O 1
ATOM 1064 N N . ASN A 1 136 ? 4.938 -8.616 3.588 1.00 98.38 136 ASN A N 1
ATOM 1065 C CA . ASN A 1 136 ? 4.819 -9.304 4.876 1.00 98.38 136 ASN A CA 1
ATOM 1066 C C . ASN A 1 136 ? 3.440 -9.967 5.042 1.00 98.38 136 ASN A C 1
ATOM 1068 O O . ASN A 1 136 ? 3.315 -11.010 5.677 1.00 98.38 136 ASN A O 1
ATOM 1072 N N . TYR A 1 137 ? 2.392 -9.387 4.445 1.00 98.75 137 TYR A N 1
ATOM 1073 C CA . TYR A 1 137 ? 1.085 -10.036 4.395 1.00 98.75 137 TYR A CA 1
ATOM 1074 C C . TYR A 1 137 ? 1.112 -11.326 3.584 1.00 98.75 137 TYR A C 1
ATOM 1076 O O . TYR A 1 137 ? 0.648 -12.346 4.074 1.00 98.75 137 TYR A O 1
ATOM 1084 N N . PHE A 1 138 ? 1.719 -11.321 2.401 1.00 98.56 138 PHE A N 1
ATOM 1085 C CA . PHE A 1 138 ? 1.898 -12.528 1.595 1.00 98.56 138 PHE A CA 1
ATOM 1086 C C . PHE A 1 138 ? 2.687 -13.607 2.338 1.00 98.56 138 PHE A C 1
ATOM 1088 O O . PHE A 1 138 ? 2.259 -14.756 2.372 1.00 98.56 138 PHE A O 1
ATOM 1095 N N . GLU A 1 139 ? 3.772 -13.230 3.015 1.00 98.00 139 GLU A N 1
ATOM 1096 C CA . GLU A 1 139 ? 4.591 -14.160 3.798 1.00 98.00 139 GLU A CA 1
ATOM 1097 C C . GLU A 1 139 ? 3.805 -14.860 4.921 1.00 98.00 139 GLU A C 1
ATOM 1099 O O . GLU A 1 139 ? 3.962 -16.060 5.131 1.00 98.00 139 GLU A O 1
ATOM 1104 N N . GLN A 1 140 ? 2.939 -14.131 5.632 1.00 98.19 140 GLN A N 1
ATOM 1105 C CA . GLN A 1 140 ? 2.221 -14.672 6.794 1.00 98.19 140 GLN A CA 1
ATOM 1106 C C . GLN A 1 140 ? 0.843 -15.256 6.460 1.00 98.19 140 GLN A C 1
ATOM 1108 O O . GLN A 1 140 ? 0.350 -16.131 7.168 1.00 98.19 140 GLN A O 1
ATOM 1113 N N . CYS A 1 141 ? 0.183 -14.722 5.434 1.00 97.81 141 CYS A N 1
ATOM 1114 C CA . CYS A 1 141 ? -1.241 -14.931 5.160 1.00 97.81 141 CYS A CA 1
ATOM 1115 C C . CYS A 1 141 ? -1.525 -15.430 3.735 1.00 97.81 141 CYS A C 1
ATOM 1117 O O . CYS A 1 141 ? -2.678 -15.744 3.427 1.00 97.81 141 CYS A O 1
ATOM 1119 N N . GLY A 1 142 ? -0.517 -15.491 2.860 1.00 97.38 142 GLY A N 1
ATOM 1120 C CA . GLY A 1 142 ? -0.698 -15.754 1.435 1.00 97.38 142 GLY A CA 1
ATOM 1121 C C . GLY A 1 142 ? -1.509 -14.657 0.737 1.00 97.38 142 GLY A C 1
ATOM 1122 O O . GLY A 1 142 ? -1.476 -13.487 1.115 1.00 97.38 142 GLY A O 1
ATOM 1123 N N . GLY A 1 143 ? -2.261 -15.036 -0.297 1.00 96.75 143 GLY A N 1
ATOM 1124 C CA . GLY A 1 143 ? -3.035 -14.111 -1.137 1.00 96.75 143 GLY A CA 1
ATOM 1125 C C . GLY A 1 143 ? -4.454 -13.818 -0.652 1.00 96.75 143 GLY A C 1
ATOM 1126 O O . GLY A 1 143 ? -5.254 -13.296 -1.425 1.00 96.75 143 GLY A O 1
ATOM 1127 N N . ALA A 1 144 ? -4.812 -14.183 0.585 1.00 97.44 144 ALA A N 1
ATOM 1128 C CA . ALA A 1 144 ? -6.169 -13.988 1.092 1.00 97.44 144 ALA A CA 1
ATOM 1129 C C . ALA A 1 144 ? -6.606 -12.519 0.948 1.00 97.44 144 ALA A C 1
ATOM 1131 O O . ALA A 1 144 ? -5.860 -11.605 1.285 1.00 97.44 144 ALA A O 1
ATOM 1132 N N . HIS A 1 145 ? -7.812 -12.293 0.415 1.00 98.19 145 HIS A N 1
ATOM 1133 C CA . HIS A 1 145 ? -8.387 -10.961 0.152 1.00 98.19 145 HIS A CA 1
ATOM 1134 C C . HIS A 1 145 ? -7.607 -10.061 -0.818 1.00 98.19 145 HIS A C 1
ATOM 1136 O O . HIS A 1 145 ? -8.074 -8.964 -1.124 1.00 98.19 145 HIS A O 1
ATOM 1142 N N . TYR A 1 146 ? -6.462 -10.500 -1.335 1.00 98.31 146 TYR A N 1
ATOM 1143 C CA . TYR A 1 146 ? -5.681 -9.777 -2.326 1.00 98.31 146 TYR A CA 1
ATOM 1144 C C . TYR A 1 146 ? -6.010 -10.286 -3.727 1.00 98.31 146 TYR A C 1
ATOM 1146 O O . TYR A 1 146 ? -6.134 -11.486 -3.962 1.00 98.31 146 TYR A O 1
ATOM 1154 N N . GLU A 1 147 ? -6.160 -9.372 -4.676 1.00 97.38 147 GLU A N 1
ATOM 1155 C CA . GLU A 1 147 ? -6.441 -9.702 -6.065 1.00 97.38 147 GLU A CA 1
ATOM 1156 C C . GLU A 1 147 ? -5.188 -9.487 -6.912 1.00 97.38 147 GLU A C 1
ATOM 1158 O O . GLU A 1 147 ? -4.609 -8.401 -6.916 1.00 97.38 147 GLU A O 1
ATOM 1163 N N . GLN A 1 148 ? -4.821 -10.516 -7.682 1.00 95.56 148 GLN A N 1
ATOM 1164 C CA . GLN A 1 148 ? -3.679 -10.520 -8.603 1.00 95.56 148 GLN A CA 1
ATOM 1165 C C . GLN A 1 148 ? -2.318 -10.422 -7.888 1.00 95.56 148 GLN A C 1
ATOM 1167 O O . GLN A 1 148 ? -2.089 -11.133 -6.915 1.00 95.56 148 GLN A O 1
ATOM 1172 N N . ASP A 1 149 ? -1.395 -9.605 -8.406 1.00 96.88 149 ASP A N 1
ATOM 1173 C CA . ASP A 1 149 ? 0.018 -9.623 -8.031 1.00 96.88 149 ASP A CA 1
ATOM 1174 C C . ASP A 1 149 ? 0.439 -8.310 -7.356 1.00 96.88 149 ASP A C 1
ATOM 1176 O O . ASP A 1 149 ? -0.177 -7.257 -7.522 1.00 96.88 149 ASP A O 1
ATOM 1180 N N . CYS A 1 150 ? 1.537 -8.336 -6.608 1.00 97.88 150 CYS A N 1
ATOM 1181 C CA . CYS A 1 150 ? 2.071 -7.154 -5.943 1.00 97.88 150 CYS A CA 1
ATOM 1182 C C . CYS A 1 150 ? 3.232 -6.555 -6.742 1.00 97.88 150 CYS A C 1
ATOM 1184 O O . CYS A 1 150 ? 4.265 -7.197 -6.930 1.00 97.88 150 CYS A O 1
ATOM 1186 N N . TYR A 1 151 ? 3.096 -5.301 -7.183 1.00 97.50 151 TYR A N 1
ATOM 1187 C CA . TYR A 1 151 ? 4.183 -4.579 -7.849 1.00 97.50 151 TYR A CA 1
ATOM 1188 C C . TYR A 1 151 ? 5.399 -4.386 -6.921 1.00 97.50 151 TYR A C 1
ATOM 1190 O O . TYR A 1 151 ? 5.270 -3.888 -5.796 1.00 97.50 151 TYR A O 1
ATOM 1198 N N . VAL A 1 152 ? 6.596 -4.687 -7.436 1.00 96.75 152 VAL A N 1
ATOM 1199 C CA . VAL A 1 152 ? 7.888 -4.509 -6.755 1.00 96.75 152 VAL A CA 1
ATOM 1200 C C . VAL A 1 152 ? 8.858 -3.671 -7.592 1.00 96.75 152 VAL A C 1
ATOM 1202 O O . VAL A 1 152 ? 8.843 -3.668 -8.820 1.00 96.75 152 VAL A O 1
ATOM 1205 N N . PHE A 1 153 ? 9.736 -2.929 -6.917 1.00 93.19 153 PHE A N 1
ATOM 1206 C CA . PHE A 1 153 ? 10.618 -1.929 -7.536 1.00 93.19 153 PHE A CA 1
ATOM 1207 C C . PHE A 1 153 ? 11.958 -2.511 -8.008 1.00 93.19 153 PHE A C 1
ATOM 1209 O O . PHE A 1 153 ? 13.016 -1.913 -7.794 1.00 93.19 153 PHE A O 1
ATOM 1216 N N . ASP A 1 154 ? 11.910 -3.676 -8.644 1.00 92.44 154 ASP A N 1
ATOM 1217 C CA . ASP A 1 154 ? 13.080 -4.414 -9.112 1.00 92.44 154 ASP A CA 1
ATOM 1218 C C . ASP A 1 154 ? 12.789 -5.146 -10.437 1.00 92.44 154 ASP A C 1
ATOM 1220 O O . ASP A 1 154 ? 11.724 -4.964 -11.031 1.00 92.44 154 ASP A O 1
ATOM 1224 N N . ASP A 1 155 ? 13.749 -5.919 -10.945 1.00 90.06 155 ASP A N 1
ATOM 1225 C CA . ASP A 1 155 ? 13.668 -6.567 -12.262 1.00 90.06 155 ASP A CA 1
ATOM 1226 C C . ASP A 1 155 ? 12.485 -7.545 -12.400 1.00 90.06 155 ASP A C 1
ATOM 1228 O O . ASP A 1 155 ? 12.091 -7.864 -13.522 1.00 90.06 155 ASP A O 1
ATOM 1232 N N . ARG A 1 156 ? 11.897 -8.005 -11.287 1.00 92.69 156 ARG A N 1
ATOM 1233 C CA . ARG A 1 156 ? 10.727 -8.896 -11.286 1.00 92.69 156 ARG A CA 1
ATOM 1234 C C . ARG A 1 156 ? 9.440 -8.183 -11.685 1.00 92.69 156 ARG A C 1
ATOM 1236 O O . ARG A 1 156 ? 8.525 -8.849 -12.152 1.00 92.69 156 ARG A O 1
ATOM 1243 N N . VAL A 1 157 ? 9.373 -6.858 -11.514 1.00 94.12 157 VAL A N 1
ATOM 1244 C CA . VAL A 1 157 ? 8.198 -5.987 -11.732 1.00 94.12 157 VAL A CA 1
ATOM 1245 C C . VAL A 1 157 ? 7.015 -6.282 -10.807 1.00 94.12 157 VAL A C 1
ATOM 1247 O O . VAL A 1 157 ? 6.457 -5.352 -10.232 1.00 94.12 157 VAL A O 1
ATOM 1250 N N . ALA A 1 158 ? 6.635 -7.545 -10.634 1.00 96.56 158 ALA A N 1
ATOM 1251 C CA . ALA A 1 158 ? 5.599 -7.982 -9.715 1.00 96.56 158 ALA A CA 1
ATOM 1252 C C . ALA A 1 158 ? 5.901 -9.376 -9.149 1.00 96.56 158 ALA A C 1
ATOM 1254 O O . ALA A 1 158 ? 6.603 -10.174 -9.779 1.00 96.56 158 ALA A O 1
ATOM 1255 N N . VAL A 1 159 ? 5.348 -9.659 -7.973 1.00 97.06 159 VAL A N 1
ATOM 1256 C CA . VAL A 1 159 ? 5.405 -10.971 -7.318 1.00 97.06 159 VAL A CA 1
ATOM 1257 C C . VAL A 1 159 ? 4.007 -11.484 -6.986 1.00 97.06 159 VAL A C 1
ATOM 1259 O O . VAL A 1 159 ? 3.118 -10.679 -6.698 1.00 97.06 159 VAL A O 1
ATOM 1262 N N . THR A 1 160 ? 3.824 -12.801 -7.027 1.00 97.75 160 THR A N 1
ATOM 1263 C CA . THR A 1 160 ? 2.583 -13.472 -6.615 1.00 97.75 160 THR A CA 1
ATOM 1264 C C . THR A 1 160 ? 2.449 -13.481 -5.088 1.00 97.75 160 THR A C 1
ATOM 1266 O O . THR A 1 160 ? 3.354 -13.041 -4.367 1.00 97.75 160 THR A O 1
ATOM 1269 N N . SER A 1 161 ? 1.334 -14.008 -4.578 1.00 97.38 161 SER A N 1
ATOM 1270 C CA . SER A 1 161 ? 1.113 -14.240 -3.144 1.00 97.38 161 SER A CA 1
ATOM 1271 C C . SER A 1 161 ? 2.123 -15.189 -2.500 1.00 97.38 161 SER A C 1
ATOM 1273 O O . SER A 1 161 ? 2.306 -15.158 -1.289 1.00 97.38 161 SER A O 1
ATOM 1275 N N . GLU A 1 162 ? 2.807 -15.999 -3.301 1.00 97.38 162 GLU A N 1
ATOM 1276 C CA . GLU A 1 162 ? 3.869 -16.915 -2.880 1.00 97.38 162 GLU A CA 1
ATOM 1277 C C . GLU A 1 162 ? 5.257 -16.254 -2.967 1.00 97.38 162 GLU A C 1
ATOM 1279 O O . GLU A 1 162 ? 6.269 -16.923 -2.799 1.00 97.38 162 GLU A O 1
ATOM 1284 N N . LEU A 1 163 ? 5.315 -14.940 -3.233 1.00 96.50 163 LEU A N 1
ATOM 1285 C CA . LEU A 1 163 ? 6.539 -14.134 -3.369 1.00 96.50 163 LEU A CA 1
ATOM 1286 C C . LEU A 1 163 ? 7.427 -14.502 -4.572 1.00 96.50 163 LEU A C 1
ATOM 1288 O O . LEU A 1 163 ? 8.562 -14.023 -4.690 1.00 96.50 163 LEU A O 1
ATOM 1292 N N . GLU A 1 164 ? 6.873 -15.254 -5.521 1.00 95.88 164 GLU A N 1
ATOM 1293 C CA . GLU A 1 164 ? 7.530 -15.648 -6.764 1.00 95.88 164 GLU A CA 1
ATOM 1294 C C . GLU A 1 164 ? 7.286 -14.632 -7.895 1.00 95.88 164 GLU A C 1
ATOM 1296 O O . GLU A 1 164 ? 6.272 -13.933 -7.896 1.00 95.88 164 GLU A O 1
ATOM 1301 N N . PRO A 1 165 ? 8.188 -14.497 -8.886 1.00 94.88 165 PRO A N 1
ATOM 1302 C CA . PRO A 1 165 ? 7.993 -13.573 -10.005 1.00 94.88 165 PRO A CA 1
ATOM 1303 C C . PRO A 1 165 ? 6.709 -13.860 -10.806 1.00 94.88 165 PRO A C 1
ATOM 1305 O O . PRO A 1 165 ? 6.544 -14.940 -11.366 1.00 94.88 165 PRO A O 1
ATOM 1308 N N . ALA A 1 166 ? 5.841 -12.857 -10.965 1.00 92.81 166 ALA A N 1
ATOM 1309 C CA . ALA A 1 166 ? 4.504 -13.035 -11.551 1.00 92.81 166 ALA A CA 1
ATOM 1310 C C . ALA A 1 166 ? 4.437 -12.968 -13.096 1.00 92.81 166 ALA A C 1
ATOM 1312 O O . ALA A 1 166 ? 3.359 -12.958 -13.694 1.00 92.81 166 ALA A O 1
ATOM 1313 N N . GLY A 1 167 ? 5.581 -12.853 -13.781 1.00 89.75 167 GLY A N 1
ATOM 1314 C CA . GLY A 1 167 ? 5.626 -12.739 -15.248 1.00 89.75 167 GLY A CA 1
ATOM 1315 C C . GLY A 1 167 ? 5.063 -11.421 -15.806 1.00 89.75 167 GLY A C 1
ATOM 1316 O O . GLY A 1 167 ? 4.715 -11.337 -16.989 1.00 89.75 167 GLY A O 1
ATOM 1317 N N . VAL A 1 168 ? 4.967 -10.387 -14.967 1.00 90.69 168 VAL A N 1
ATOM 1318 C CA . VAL A 1 168 ? 4.629 -9.017 -15.372 1.00 90.69 168 VAL A CA 1
ATOM 1319 C C . VAL A 1 168 ? 5.879 -8.337 -15.931 1.00 90.69 168 VAL A C 1
ATOM 1321 O O . VAL A 1 168 ? 6.981 -8.495 -15.414 1.00 90.69 168 VAL A O 1
ATOM 1324 N N . VAL A 1 169 ? 5.725 -7.565 -17.004 1.00 89.62 169 VAL A N 1
ATOM 1325 C CA . VAL A 1 169 ? 6.816 -6.836 -17.661 1.00 89.62 169 VAL A CA 1
ATOM 1326 C C . VAL A 1 169 ? 6.430 -5.385 -17.910 1.00 89.62 169 VAL A C 1
ATOM 1328 O O . VAL A 1 169 ? 5.258 -5.051 -18.055 1.00 89.62 169 VAL A O 1
ATOM 1331 N N . LEU A 1 170 ? 7.424 -4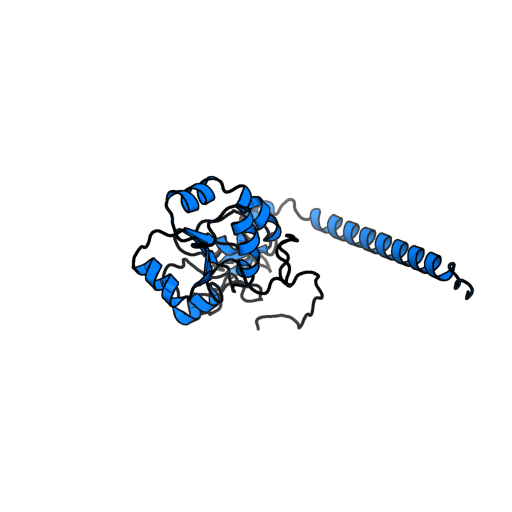.500 -17.992 1.00 88.69 170 LEU A N 1
ATOM 1332 C CA . LEU A 1 170 ? 7.190 -3.087 -18.291 1.00 88.69 170 LEU A CA 1
ATOM 1333 C C . LEU A 1 170 ? 7.129 -2.843 -19.803 1.00 88.69 170 LEU A C 1
ATOM 1335 O O . LEU A 1 170 ? 8.007 -3.281 -20.552 1.00 88.69 170 LEU A O 1
ATOM 1339 N N . CYS A 1 171 ? 6.156 -2.050 -20.248 1.00 86.56 171 CYS A N 1
ATOM 1340 C CA . CYS A 1 171 ? 6.088 -1.557 -21.622 1.00 86.56 171 CYS A CA 1
ATOM 1341 C C . CYS A 1 171 ? 7.346 -0.745 -21.985 1.00 86.56 171 CYS A C 1
ATOM 1343 O O . CYS A 1 171 ? 7.742 0.183 -21.282 1.00 86.56 171 CYS A O 1
ATOM 1345 N N . ALA A 1 172 ? 7.964 -1.018 -23.133 1.00 85.88 172 ALA A N 1
ATOM 1346 C CA . ALA A 1 172 ? 9.146 -0.289 -23.597 1.00 85.88 172 ALA A CA 1
ATOM 1347 C C . ALA A 1 172 ? 8.855 1.171 -24.004 1.00 85.88 172 ALA A C 1
ATOM 1349 O O . ALA A 1 172 ? 9.792 1.967 -24.123 1.00 85.88 172 ALA A O 1
ATOM 1350 N N . GLY A 1 173 ? 7.582 1.512 -24.237 1.00 85.81 173 GLY A N 1
ATOM 1351 C CA . GLY A 1 173 ? 7.111 2.857 -24.573 1.00 85.81 173 GLY A CA 1
ATOM 1352 C C . GLY A 1 173 ? 6.784 3.694 -23.335 1.00 85.81 173 GLY A C 1
ATOM 1353 O O . GLY A 1 173 ? 7.531 4.615 -22.999 1.00 85.81 173 GLY A O 1
ATOM 1354 N N . CYS A 1 174 ? 5.671 3.374 -22.666 1.00 86.19 174 CYS A N 1
ATOM 1355 C CA . CYS A 1 174 ? 5.155 4.119 -21.509 1.00 86.19 174 CYS A CA 1
ATOM 1356 C C . CYS A 1 174 ? 5.730 3.674 -20.157 1.00 86.19 174 CYS A C 1
ATOM 1358 O O . CYS A 1 174 ? 5.769 4.480 -19.233 1.00 86.19 174 CYS A O 1
ATOM 1360 N N . ARG A 1 175 ? 6.266 2.449 -20.067 1.00 88.38 175 ARG A N 1
ATOM 1361 C CA . ARG A 1 175 ? 6.685 1.771 -18.825 1.00 88.38 175 ARG A CA 1
ATOM 1362 C C . ARG A 1 175 ? 5.561 1.312 -17.901 1.00 88.38 175 ARG A C 1
ATOM 1364 O O . ARG A 1 175 ? 5.864 0.955 -16.769 1.00 88.38 175 ARG A O 1
ATOM 1371 N N . ASP A 1 176 ? 4.329 1.232 -18.386 1.00 88.44 176 ASP A N 1
ATOM 1372 C CA . ASP A 1 176 ? 3.247 0.613 -17.619 1.00 88.44 176 ASP A CA 1
ATOM 1373 C C . ASP A 1 176 ? 3.466 -0.906 -17.496 1.00 88.44 176 ASP A C 1
ATOM 1375 O O . ASP A 1 176 ? 3.987 -1.526 -18.439 1.00 88.44 176 ASP A O 1
ATOM 1379 N N . PRO A 1 177 ? 3.114 -1.509 -16.347 1.00 89.81 177 PRO A N 1
ATOM 1380 C CA . PRO A 1 177 ? 3.201 -2.948 -16.145 1.00 89.81 177 PRO A CA 1
ATOM 1381 C C . PRO A 1 177 ? 2.118 -3.687 -16.938 1.00 89.81 177 PRO A C 1
ATOM 1383 O O . PRO A 1 177 ? 0.976 -3.247 -17.034 1.00 89.81 177 PRO A O 1
ATOM 1386 N N . MET A 1 178 ? 2.483 -4.828 -17.520 1.00 85.56 178 MET A N 1
ATOM 1387 C CA . MET A 1 178 ? 1.598 -5.666 -18.328 1.00 85.56 178 MET A CA 1
ATOM 1388 C C . MET A 1 178 ? 1.930 -7.143 -18.153 1.00 85.56 178 MET A C 1
ATOM 1390 O O . MET A 1 178 ? 3.099 -7.506 -18.032 1.00 85.56 178 MET A O 1
ATOM 1394 N N . ARG A 1 179 ? 0.922 -8.014 -18.240 1.00 79.69 179 ARG A N 1
ATOM 1395 C CA . ARG A 1 179 ? 1.153 -9.463 -18.317 1.00 79.69 179 ARG A CA 1
ATOM 1396 C C . ARG A 1 179 ? 1.760 -9.863 -19.663 1.00 79.69 179 ARG A C 1
ATOM 1398 O O . ARG A 1 179 ? 1.414 -9.312 -20.711 1.00 79.69 179 ARG A O 1
ATOM 1405 N N . SER A 1 180 ? 2.619 -10.878 -19.623 1.00 65.75 180 SER A N 1
ATOM 1406 C CA . SER A 1 180 ? 3.326 -11.447 -20.777 1.00 65.75 180 SER A CA 1
ATOM 1407 C C . SER A 1 180 ? 2.417 -11.906 -21.929 1.00 65.75 180 SER A C 1
ATOM 1409 O O . SER A 1 180 ? 2.830 -11.890 -23.083 1.00 65.75 180 SER A O 1
ATOM 1411 N N . GLN A 1 181 ? 1.157 -12.249 -21.657 1.00 58.62 181 GLN A N 1
ATOM 1412 C CA . GLN A 1 181 ? 0.190 -12.681 -22.677 1.00 58.62 181 GLN A CA 1
ATOM 1413 C C . GLN A 1 181 ? -0.209 -11.570 -23.668 1.00 58.62 181 GLN A C 1
ATOM 1415 O O . GLN A 1 181 ? -0.721 -11.866 -24.741 1.00 58.62 181 GLN A O 1
ATOM 1420 N N . LYS A 1 182 ? 0.060 -10.295 -23.351 1.00 53.91 182 LYS A N 1
ATOM 1421 C CA . LYS A 1 182 ? -0.164 -9.147 -24.252 1.00 53.91 182 LYS A CA 1
ATOM 1422 C C . LYS A 1 182 ? 1.092 -8.749 -25.044 1.00 53.91 182 LYS A C 1
ATOM 1424 O O . LYS A 1 182 ? 1.180 -7.641 -25.571 1.00 53.91 182 LYS A O 1
ATOM 1429 N N . LEU A 1 183 ? 2.100 -9.622 -25.105 1.00 55.75 183 LEU A N 1
ATOM 1430 C CA . LEU A 1 183 ? 3.357 -9.353 -25.799 1.00 55.75 183 LEU A CA 1
ATOM 1431 C C . LEU A 1 183 ? 3.252 -9.646 -27.294 1.00 55.75 183 LEU A C 1
ATOM 1433 O O . LEU A 1 183 ? 3.215 -10.795 -27.721 1.00 55.75 183 LEU A O 1
ATOM 1437 N N . SER A 1 184 ? 3.305 -8.593 -28.108 1.00 54.88 184 SER A N 1
ATOM 1438 C CA . SER A 1 184 ? 3.579 -8.740 -29.537 1.00 54.88 184 SER A CA 1
ATOM 1439 C C . SER A 1 184 ? 5.044 -9.138 -29.744 1.00 54.88 184 SER A C 1
ATOM 1441 O O . SER A 1 184 ? 5.952 -8.334 -29.522 1.00 54.88 184 SER A O 1
ATOM 1443 N N . SER A 1 185 ? 5.274 -10.366 -30.216 1.00 54.44 185 SER A N 1
ATOM 1444 C CA . SER A 1 185 ? 6.596 -10.896 -30.593 1.00 54.44 185 SER A CA 1
ATOM 1445 C C . SER A 1 185 ? 7.229 -10.183 -31.795 1.00 54.44 185 SER A C 1
ATOM 1447 O O . SER A 1 185 ? 8.400 -10.402 -32.097 1.00 54.44 185 SER A O 1
ATOM 1449 N N . LYS A 1 186 ? 6.486 -9.295 -32.474 1.00 57.12 186 LYS A N 1
ATOM 1450 C CA . LYS A 1 186 ? 6.964 -8.550 -33.650 1.00 57.12 186 LYS A CA 1
ATOM 1451 C C . LYS A 1 186 ? 8.048 -7.515 -33.323 1.00 57.12 186 LYS A C 1
ATOM 1453 O O . LYS A 1 186 ? 8.701 -7.019 -34.234 1.00 57.12 186 LYS A O 1
ATOM 1458 N N . HIS A 1 187 ? 8.248 -7.174 -32.048 1.00 57.09 187 HIS A N 1
ATOM 1459 C CA . HIS A 1 187 ? 9.243 -6.191 -31.621 1.00 57.09 187 HIS A CA 1
ATOM 1460 C C . HIS A 1 187 ? 10.237 -6.796 -30.631 1.00 57.09 187 HIS A C 1
ATOM 1462 O O . HIS A 1 187 ? 9.858 -7.511 -29.710 1.00 57.09 187 HIS A O 1
ATOM 1468 N N . ALA A 1 188 ? 11.509 -6.398 -30.742 1.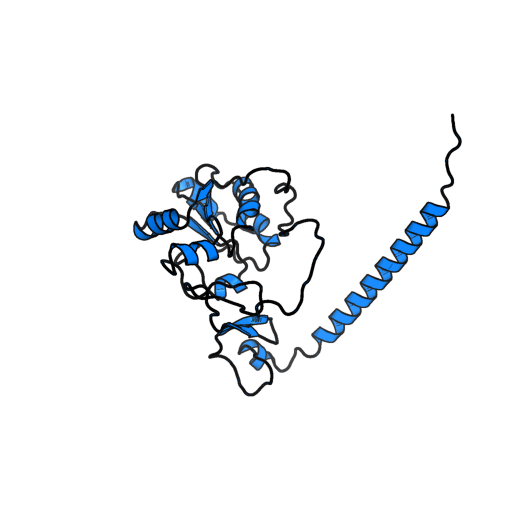00 65.06 188 ALA A N 1
ATOM 1469 C CA . ALA A 1 188 ? 12.581 -6.831 -29.840 1.00 65.06 188 ALA A CA 1
ATOM 1470 C C . ALA A 1 188 ? 12.357 -6.461 -28.355 1.00 65.06 188 ALA A C 1
ATOM 1472 O O . ALA A 1 188 ? 13.095 -6.921 -27.488 1.00 65.06 188 ALA A O 1
ATOM 1473 N N . ARG A 1 189 ? 11.381 -5.590 -28.045 1.00 72.12 189 ARG A N 1
ATOM 1474 C CA . ARG A 1 189 ? 10.989 -5.231 -26.673 1.00 72.12 189 ARG A CA 1
ATOM 1475 C C . ARG A 1 189 ? 9.459 -5.134 -26.532 1.00 72.12 189 ARG A C 1
ATOM 1477 O O . ARG A 1 189 ? 8.841 -4.528 -27.410 1.00 72.12 189 ARG A O 1
ATOM 1484 N N . PRO A 1 190 ? 8.880 -5.614 -25.410 1.00 80.38 190 PRO A N 1
ATOM 1485 C CA . PRO A 1 190 ? 7.456 -5.498 -25.073 1.00 80.38 190 PRO A CA 1
ATOM 1486 C C . PRO A 1 190 ? 6.854 -4.112 -25.302 1.00 80.38 190 PRO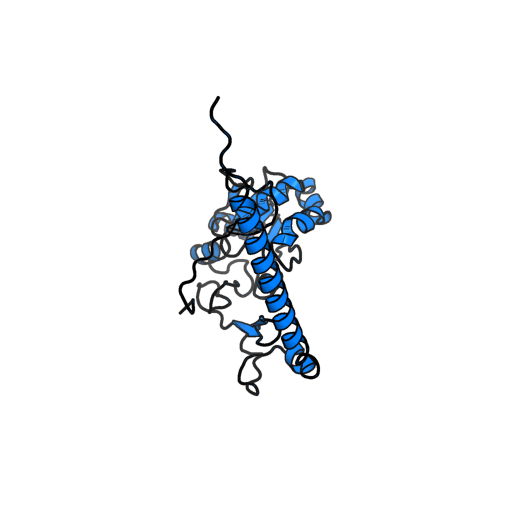 A C 1
ATOM 1488 O O . PRO A 1 190 ? 7.445 -3.122 -24.872 1.00 80.38 190 PRO A O 1
ATOM 1491 N N . ARG A 1 191 ? 5.647 -4.008 -25.865 1.00 83.38 191 ARG A N 1
ATOM 1492 C CA . ARG A 1 191 ? 4.855 -2.762 -25.880 1.00 83.38 191 ARG A CA 1
ATOM 1493 C C . ARG A 1 191 ? 3.379 -3.053 -25.604 1.00 83.38 191 ARG A C 1
ATOM 1495 O O . ARG A 1 191 ? 2.903 -4.102 -26.018 1.00 83.38 191 ARG A O 1
ATOM 1502 N N . CYS A 1 192 ? 2.693 -2.135 -24.915 1.00 81.62 192 CYS A N 1
ATOM 1503 C CA . CYS A 1 192 ? 1.236 -2.184 -24.752 1.00 81.62 192 CYS A CA 1
ATOM 1504 C C . CYS A 1 192 ? 0.532 -1.876 -26.071 1.00 81.62 192 CYS A C 1
ATOM 1506 O O . CYS A 1 192 ? 1.112 -1.212 -26.928 1.00 81.62 192 CYS A O 1
ATOM 1508 N N . GLU A 1 193 ? -0.722 -2.303 -26.184 1.00 80.94 193 GLU A N 1
ATOM 1509 C CA . GLU A 1 193 ? -1.611 -2.037 -27.320 1.00 80.94 193 GLU A CA 1
ATOM 1510 C C . GLU A 1 193 ? -1.683 -0.542 -27.652 1.00 80.94 193 GLU A C 1
ATOM 1512 O O . GLU A 1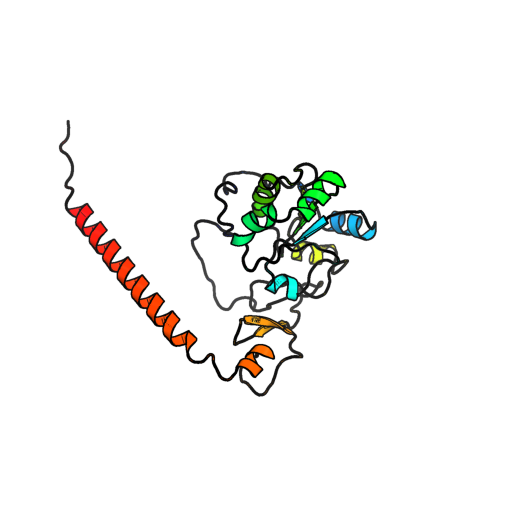 193 ? -1.297 -0.157 -28.749 1.00 80.94 193 GLU A O 1
ATOM 1517 N N . SER A 1 194 ? -1.950 0.316 -26.662 1.00 82.25 194 SER A N 1
ATOM 1518 C CA . SER A 1 194 ? -1.915 1.776 -26.849 1.00 82.25 194 SER A CA 1
ATOM 1519 C C . SER A 1 194 ? -0.573 2.281 -27.407 1.00 82.25 194 SER A C 1
ATOM 1521 O O . SER A 1 194 ? -0.553 3.098 -28.316 1.00 82.25 194 SER A O 1
ATOM 1523 N N . CYS A 1 195 ? 0.578 1.773 -26.946 1.00 80.31 195 CYS A N 1
ATOM 1524 C CA . CYS A 1 195 ? 1.887 2.172 -27.491 1.00 80.31 195 CYS A CA 1
ATOM 1525 C C . CYS A 1 195 ? 2.212 1.556 -28.864 1.00 80.31 195 CYS A C 1
ATOM 1527 O O . CYS A 1 195 ? 3.199 1.974 -29.485 1.00 80.31 195 CYS A O 1
ATOM 1529 N N . LEU A 1 196 ? 1.488 0.517 -29.282 1.00 78.88 196 LEU A N 1
ATOM 1530 C CA . LEU A 1 196 ? 1.585 -0.084 -30.611 1.00 78.88 196 LEU A CA 1
ATOM 1531 C C . LEU A 1 196 ? 0.720 0.699 -31.604 1.00 78.88 196 LEU A C 1
ATOM 1533 O O . LEU A 1 196 ? 1.203 1.021 -32.686 1.00 78.88 196 LEU A O 1
ATOM 1537 N N . GLU A 1 197 ? -0.494 1.070 -31.202 1.00 77.06 197 GLU A N 1
ATOM 1538 C CA . GLU A 1 197 ? -1.412 1.925 -31.961 1.00 77.06 197 GLU A CA 1
ATOM 1539 C C . GLU A 1 197 ? -0.861 3.354 -32.108 1.00 77.06 197 GLU A C 1
ATOM 1541 O O . GLU A 1 197 ? -0.816 3.896 -33.211 1.00 77.06 197 GLU A O 1
ATOM 1546 N N . ASP A 1 198 ? -0.283 3.918 -31.040 1.00 65.88 198 ASP A N 1
ATOM 1547 C CA . ASP A 1 198 ? 0.388 5.231 -31.033 1.00 65.88 198 ASP A CA 1
ATOM 1548 C C . ASP A 1 198 ? 1.718 5.260 -31.820 1.00 65.88 198 ASP A C 1
ATOM 1550 O O . ASP A 1 198 ? 2.433 6.275 -31.826 1.00 65.88 198 ASP A O 1
ATOM 1554 N N . GLY A 1 199 ? 2.101 4.152 -32.466 1.00 54.25 199 GLY A N 1
ATOM 1555 C CA . GLY A 1 199 ? 3.375 3.935 -33.160 1.00 54.25 199 GLY A CA 1
ATOM 1556 C C . GLY A 1 199 ? 3.744 4.949 -34.255 1.00 54.25 199 GLY A C 1
ATOM 1557 O O . GLY A 1 199 ? 4.844 4.861 -34.796 1.00 54.25 199 GLY A O 1
ATOM 1558 N N . VAL A 1 200 ? 2.895 5.939 -34.547 1.00 52.78 200 VAL A N 1
ATOM 1559 C CA . VAL A 1 200 ? 3.100 6.963 -35.584 1.00 52.78 200 VAL A CA 1
ATOM 1560 C C . VAL A 1 200 ? 3.685 8.290 -35.052 1.00 52.78 200 VAL A C 1
ATOM 1562 O O . VAL A 1 200 ? 4.280 9.022 -35.837 1.00 52.78 200 VAL A O 1
ATOM 1565 N N . GLN A 1 201 ? 3.615 8.633 -33.750 1.00 47.19 201 GLN A N 1
ATOM 1566 C CA . GLN A 1 201 ? 3.888 10.035 -33.327 1.00 47.19 201 GLN A CA 1
ATOM 1567 C C . GLN A 1 201 ? 4.959 10.302 -32.243 1.00 47.19 201 GLN A C 1
ATOM 1569 O O . GLN A 1 201 ? 5.269 11.462 -31.968 1.00 47.19 201 GLN A O 1
ATOM 1574 N N . ARG A 1 202 ? 5.595 9.300 -31.616 1.00 46.19 202 ARG A N 1
ATOM 1575 C CA . ARG A 1 202 ? 6.471 9.546 -30.434 1.00 46.19 202 ARG A CA 1
ATOM 1576 C C . ARG A 1 202 ? 7.988 9.526 -30.656 1.00 46.19 202 ARG A C 1
ATOM 1578 O O . ARG A 1 202 ? 8.737 9.662 -29.683 1.00 46.19 202 ARG A O 1
ATOM 1585 N N . THR A 1 203 ? 8.477 9.468 -31.895 1.00 44.25 203 THR A N 1
ATOM 1586 C CA . THR A 1 203 ? 9.920 9.628 -32.196 1.00 44.25 203 THR A CA 1
ATOM 1587 C C . THR A 1 203 ? 10.442 11.031 -31.819 1.00 44.25 203 THR A C 1
ATOM 1589 O O . THR A 1 203 ? 11.630 11.204 -31.558 1.00 44.25 203 THR A O 1
ATOM 1592 N N . VAL A 1 204 ? 9.555 12.025 -31.674 1.00 45.53 204 VAL A N 1
ATOM 1593 C CA . VAL A 1 204 ? 9.913 13.446 -31.491 1.00 45.53 204 VAL A CA 1
ATOM 1594 C C . VAL A 1 204 ? 10.212 13.838 -30.026 1.00 45.53 204 VAL A C 1
ATOM 1596 O O . VAL A 1 204 ? 11.000 14.747 -29.770 1.00 45.53 204 VAL A O 1
ATOM 1599 N N . ILE A 1 205 ? 9.678 13.134 -29.016 1.00 44.19 205 ILE A N 1
ATOM 1600 C CA . ILE A 1 205 ? 9.758 13.597 -27.606 1.00 44.19 205 ILE A CA 1
ATOM 1601 C C . ILE A 1 205 ? 11.102 13.247 -26.930 1.00 44.19 205 ILE A C 1
ATOM 1603 O O . ILE A 1 205 ? 11.500 13.870 -25.939 1.00 44.19 205 ILE A O 1
ATOM 1607 N N . ARG A 1 206 ? 11.863 12.276 -27.456 1.00 43.56 206 ARG A N 1
ATOM 1608 C CA . ARG A 1 206 ? 13.178 11.931 -26.881 1.00 43.56 206 ARG A CA 1
ATOM 1609 C C . ARG A 1 206 ? 14.266 12.965 -27.182 1.00 43.56 206 ARG A C 1
ATOM 1611 O O . ARG A 1 206 ? 15.150 13.117 -26.345 1.00 43.56 206 ARG A O 1
ATOM 1618 N N . ALA A 1 207 ? 14.170 13.722 -28.277 1.00 41.53 207 ALA A N 1
ATOM 1619 C CA . ALA A 1 207 ? 15.163 14.743 -28.623 1.00 41.53 207 ALA A CA 1
ATOM 1620 C C . ALA A 1 207 ? 15.130 15.963 -27.672 1.00 41.53 207 ALA A C 1
ATOM 1622 O O . ALA A 1 207 ? 16.181 16.484 -27.286 1.00 41.53 207 ALA A O 1
ATOM 1623 N N . SER A 1 208 ? 13.946 16.370 -27.199 1.00 39.72 208 SER A N 1
ATOM 1624 C CA . SER A 1 208 ? 13.769 17.578 -26.373 1.00 39.72 208 SER A CA 1
ATOM 1625 C C . SER A 1 208 ? 14.157 17.394 -24.893 1.00 39.72 208 SER A C 1
ATOM 1627 O O . SER A 1 208 ? 14.623 18.328 -24.226 1.00 39.72 208 SER A O 1
ATOM 1629 N N . ARG A 1 209 ? 14.056 16.171 -24.348 1.00 39.91 209 ARG A N 1
ATOM 1630 C CA . ARG A 1 209 ? 14.464 15.876 -22.955 1.00 39.91 209 ARG A CA 1
ATOM 1631 C C . ARG A 1 209 ? 15.981 15.792 -22.761 1.00 39.91 209 ARG A C 1
ATOM 1633 O O . ARG A 1 209 ? 16.468 16.073 -21.664 1.00 39.91 209 ARG A O 1
ATOM 1640 N N . THR A 1 210 ? 16.742 15.454 -23.798 1.00 43.50 210 THR A N 1
ATOM 1641 C CA . THR A 1 210 ? 18.215 15.491 -23.766 1.00 43.50 210 THR A CA 1
ATOM 1642 C C . THR A 1 210 ? 18.757 16.920 -23.802 1.00 43.50 210 THR A C 1
ATOM 1644 O O . THR A 1 210 ? 19.684 17.230 -23.052 1.00 43.50 210 THR A O 1
ATOM 1647 N N . GLN A 1 211 ? 18.132 17.824 -24.565 1.00 43.81 211 GLN A N 1
ATOM 1648 C CA . GLN A 1 211 ? 18.551 19.231 -24.631 1.00 43.81 211 GLN A CA 1
ATOM 1649 C C . GLN A 1 211 ? 18.280 19.995 -23.321 1.00 43.81 211 GLN A C 1
ATOM 1651 O O . GLN A 1 211 ? 19.157 20.709 -22.832 1.00 43.81 211 GLN A O 1
ATOM 1656 N N . SER A 1 212 ? 17.125 19.778 -22.678 1.00 43.34 212 SER A N 1
ATOM 1657 C CA . SER A 1 212 ? 16.781 20.444 -21.403 1.00 43.34 212 SER A CA 1
ATOM 1658 C C . SER A 1 212 ? 17.623 19.984 -20.201 1.00 43.34 21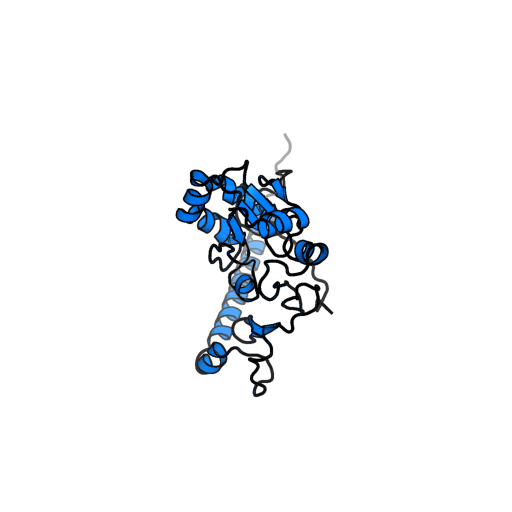2 SER A C 1
ATOM 1660 O O . SER A 1 212 ? 17.829 20.741 -19.247 1.00 43.34 212 SER A O 1
ATOM 1662 N N . ARG A 1 213 ? 18.160 18.756 -20.232 1.00 46.56 213 ARG A N 1
ATOM 1663 C CA . ARG A 1 213 ? 19.096 18.256 -19.210 1.00 46.56 213 ARG A CA 1
ATOM 1664 C C . ARG A 1 213 ? 20.508 18.817 -19.388 1.00 46.56 213 ARG A C 1
ATOM 1666 O O . ARG A 1 213 ? 21.161 19.111 -18.387 1.00 46.56 213 ARG A O 1
ATOM 1673 N N . GLY A 1 214 ? 20.958 19.012 -20.629 1.00 40.88 214 GLY A N 1
ATOM 1674 C CA . GLY A 1 214 ? 22.254 19.627 -20.935 1.00 40.88 214 GLY A CA 1
ATOM 1675 C C . GLY A 1 214 ? 22.326 21.102 -20.527 1.00 40.88 214 GLY A C 1
ATOM 1676 O O . GLY A 1 214 ? 23.300 21.522 -19.903 1.00 40.88 214 GLY A O 1
ATOM 1677 N N . SER A 1 215 ? 21.271 21.874 -20.796 1.00 44.47 215 SER A N 1
ATOM 1678 C CA . SER A 1 215 ? 21.201 23.307 -20.468 1.00 44.47 215 SER A CA 1
ATOM 1679 C C . SER A 1 215 ? 21.057 23.576 -18.965 1.00 44.47 215 SER A C 1
ATOM 1681 O O . SER A 1 215 ? 21.731 24.458 -18.429 1.00 44.47 215 SER A O 1
ATOM 1683 N N . ARG A 1 216 ? 20.272 22.763 -18.239 1.00 49.31 216 ARG A N 1
ATOM 1684 C CA . ARG A 1 216 ? 20.176 22.849 -16.767 1.00 49.31 216 ARG A CA 1
ATOM 1685 C C . ARG A 1 216 ? 21.484 22.478 -16.063 1.00 49.31 216 ARG A C 1
ATOM 1687 O O . ARG A 1 216 ? 21.804 23.087 -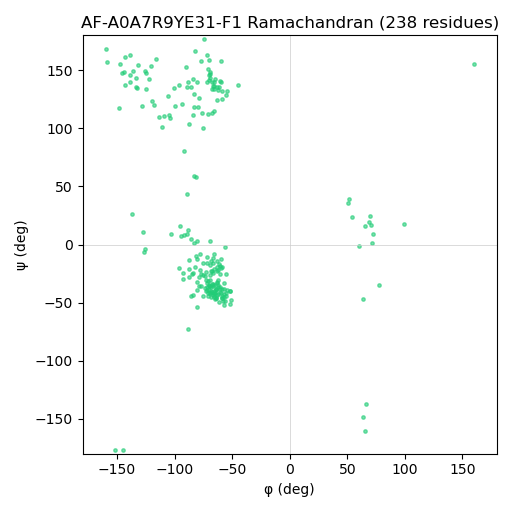15.047 1.00 49.31 216 ARG A O 1
ATOM 1694 N N . LYS A 1 217 ? 22.257 21.521 -16.595 1.00 44.69 217 LYS A N 1
ATOM 1695 C CA . LYS A 1 217 ? 23.564 21.144 -16.025 1.00 44.69 217 LYS A CA 1
ATOM 1696 C C . LYS A 1 217 ? 24.608 22.252 -16.226 1.00 44.69 217 LYS A C 1
ATOM 1698 O O . LYS A 1 217 ? 25.336 22.552 -15.286 1.00 44.69 217 LYS A O 1
ATOM 1703 N N . ARG A 1 218 ? 24.619 22.919 -17.390 1.00 47.12 218 ARG A N 1
ATOM 1704 C CA . ARG A 1 218 ? 25.514 24.064 -17.667 1.00 47.12 218 ARG A CA 1
ATOM 1705 C C . ARG A 1 218 ? 25.204 25.281 -16.789 1.00 47.12 218 ARG A C 1
ATOM 1707 O O . ARG A 1 218 ? 26.118 25.813 -16.174 1.00 47.12 218 ARG A O 1
ATOM 1714 N N . ARG A 1 219 ? 23.924 25.647 -16.633 1.00 48.97 219 ARG A N 1
ATOM 1715 C CA . ARG A 1 219 ? 23.496 26.752 -15.745 1.00 48.97 219 ARG A CA 1
ATOM 1716 C C . ARG A 1 219 ? 23.831 26.527 -14.268 1.00 48.97 219 ARG A C 1
ATOM 1718 O O . ARG A 1 219 ? 24.035 27.483 -13.534 1.00 48.97 219 ARG A O 1
ATOM 1725 N N . ARG A 1 220 ? 23.854 25.270 -13.815 1.00 50.22 220 ARG A N 1
ATOM 1726 C CA . ARG A 1 220 ? 24.189 24.932 -12.424 1.00 50.22 220 ARG A CA 1
ATOM 1727 C C . ARG A 1 220 ? 25.700 24.965 -12.176 1.00 50.22 220 ARG A C 1
ATOM 1729 O O . ARG A 1 220 ? 26.121 25.406 -11.119 1.00 50.22 220 ARG A O 1
ATOM 1736 N N . MET A 1 221 ? 26.500 24.565 -13.168 1.00 50.78 221 MET A N 1
ATOM 1737 C CA . MET A 1 221 ? 27.966 24.656 -13.114 1.00 50.78 221 MET A CA 1
ATOM 1738 C C . MET A 1 221 ? 28.445 26.114 -13.122 1.00 50.78 221 MET A C 1
ATOM 1740 O O . MET A 1 221 ? 29.318 26.458 -12.336 1.00 50.78 221 MET A O 1
ATOM 1744 N N . SER A 1 222 ? 27.832 26.984 -13.937 1.00 53.38 222 SER A N 1
ATOM 1745 C CA . SER A 1 222 ? 28.196 28.409 -13.983 1.00 53.38 222 SER A CA 1
ATOM 1746 C C . SER A 1 222 ? 27.833 29.158 -12.698 1.00 53.38 222 SER A C 1
ATOM 1748 O O . SER A 1 222 ? 28.557 30.055 -12.285 1.00 53.38 222 SER A O 1
ATOM 1750 N N . ARG A 1 223 ? 26.726 28.782 -12.042 1.00 53.72 223 ARG A N 1
ATOM 1751 C CA . ARG A 1 223 ? 26.294 29.395 -10.776 1.00 53.72 223 ARG A CA 1
ATOM 1752 C C . ARG A 1 223 ? 27.210 29.005 -9.613 1.00 53.72 223 ARG A C 1
ATOM 1754 O O . ARG A 1 223 ? 27.621 29.876 -8.864 1.00 53.72 223 ARG A O 1
ATOM 1761 N N . ASN A 1 224 ? 27.612 27.735 -9.548 1.00 53.00 224 ASN A N 1
ATOM 1762 C CA . ASN A 1 224 ? 28.571 27.267 -8.546 1.00 53.00 224 ASN A CA 1
ATOM 1763 C C . ASN A 1 224 ? 29.977 27.866 -8.743 1.00 53.00 224 ASN A C 1
ATOM 1765 O O . ASN A 1 224 ? 30.668 28.102 -7.760 1.00 53.00 224 ASN A O 1
ATOM 1769 N N . GLN A 1 225 ? 30.409 28.116 -9.987 1.00 54.59 225 GLN A N 1
ATOM 1770 C CA . GLN A 1 225 ? 31.683 28.804 -10.249 1.00 54.59 225 GLN A CA 1
ATOM 1771 C C . GLN A 1 225 ? 31.640 30.277 -9.825 1.00 54.59 225 GLN A C 1
ATOM 1773 O O . GLN A 1 225 ? 32.599 30.748 -9.228 1.00 54.59 225 GLN A O 1
ATOM 1778 N N . ALA A 1 226 ? 30.522 30.972 -10.067 1.00 51.25 226 ALA A N 1
ATOM 1779 C CA . ALA A 1 226 ? 30.339 32.356 -9.631 1.00 51.25 226 ALA A CA 1
ATOM 1780 C C . ALA A 1 226 ? 30.290 32.490 -8.095 1.00 51.25 226 ALA A C 1
ATOM 1782 O O . ALA A 1 226 ? 30.888 33.409 -7.543 1.00 51.25 226 ALA A O 1
ATOM 1783 N N . GLU A 1 227 ? 29.625 31.561 -7.399 1.00 52.75 227 GLU A N 1
ATOM 1784 C CA . GLU A 1 227 ? 29.559 31.542 -5.928 1.00 52.75 227 GLU A CA 1
ATOM 1785 C C . GLU A 1 227 ? 30.926 31.250 -5.283 1.00 52.75 227 GLU A C 1
ATOM 1787 O O . GLU A 1 227 ? 31.257 31.864 -4.271 1.00 52.75 227 GLU A O 1
ATOM 1792 N N . ALA A 1 228 ? 31.754 30.392 -5.892 1.00 52.03 228 ALA A N 1
ATOM 1793 C CA . ALA A 1 228 ? 33.115 30.125 -5.418 1.00 52.03 228 ALA A CA 1
ATOM 1794 C C . ALA A 1 228 ? 34.026 31.362 -5.537 1.00 52.03 228 ALA A C 1
ATOM 1796 O O . ALA A 1 228 ? 34.728 31.702 -4.592 1.00 52.03 228 ALA A O 1
ATOM 1797 N N . SER A 1 229 ? 33.945 32.101 -6.649 1.00 51.25 229 SER A N 1
ATOM 1798 C CA . SER A 1 229 ? 34.737 33.324 -6.853 1.00 51.25 229 SER A CA 1
ATOM 1799 C C . SER A 1 229 ? 34.344 34.498 -5.945 1.00 51.25 229 SER A C 1
ATOM 1801 O O . SER A 1 229 ? 35.156 35.391 -5.725 1.00 51.25 229 SER A O 1
ATOM 1803 N N . ILE A 1 230 ? 33.115 34.519 -5.415 1.00 55.44 230 ILE A N 1
ATOM 1804 C CA . ILE A 1 230 ? 32.666 35.552 -4.464 1.00 55.44 230 ILE A CA 1
ATOM 1805 C C . ILE A 1 230 ? 33.160 35.233 -3.043 1.00 55.44 230 ILE A C 1
ATOM 1807 O O . ILE A 1 230 ? 33.463 36.150 -2.284 1.00 55.44 230 ILE A O 1
ATOM 1811 N N . ALA A 1 231 ? 33.284 33.949 -2.692 1.00 52.50 231 ALA A N 1
ATOM 1812 C CA . ALA A 1 231 ? 33.790 33.518 -1.390 1.00 52.50 231 ALA A CA 1
ATOM 1813 C C . ALA A 1 231 ? 35.298 33.787 -1.217 1.00 52.50 231 ALA A C 1
ATOM 1815 O O . ALA A 1 231 ? 35.712 34.178 -0.131 1.00 52.50 231 ALA A O 1
ATOM 1816 N N . ASP A 1 232 ? 36.097 33.670 -2.283 1.00 51.84 232 ASP A N 1
ATOM 1817 C CA . ASP A 1 232 ? 37.545 33.948 -2.240 1.00 51.84 232 ASP A CA 1
ATOM 1818 C C . ASP A 1 232 ? 37.887 35.451 -2.124 1.00 51.84 232 ASP A C 1
ATOM 1820 O O . ASP A 1 232 ? 39.009 35.807 -1.766 1.00 51.84 232 ASP A O 1
ATOM 1824 N N . ALA A 1 233 ? 36.934 36.352 -2.398 1.00 50.66 233 ALA A N 1
ATOM 1825 C CA . ALA A 1 233 ? 37.129 37.804 -2.295 1.00 50.66 233 ALA A CA 1
ATOM 1826 C C . ALA A 1 233 ? 36.839 38.371 -0.889 1.00 50.66 233 ALA A C 1
ATOM 1828 O O . ALA A 1 233 ? 37.203 39.511 -0.595 1.00 50.66 233 ALA A O 1
ATOM 1829 N N . ALA A 1 234 ? 36.196 37.594 -0.012 1.00 51.41 234 ALA A N 1
ATOM 1830 C CA . ALA A 1 234 ? 35.918 37.980 1.367 1.00 51.41 234 ALA A CA 1
ATOM 1831 C C . ALA A 1 234 ? 37.059 37.503 2.282 1.00 51.41 234 ALA A C 1
ATOM 1833 O O . ALA A 1 234 ? 36.972 36.461 2.929 1.00 51.41 234 ALA A O 1
ATOM 1834 N N . GLY A 1 235 ? 38.161 38.259 2.300 1.00 49.50 235 GLY A N 1
ATOM 1835 C CA . GLY A 1 235 ? 39.280 38.024 3.218 1.00 49.50 235 GLY A CA 1
ATOM 1836 C C . GLY A 1 235 ? 38.864 38.108 4.699 1.00 49.50 235 GLY A C 1
ATOM 1837 O O . GLY A 1 235 ? 37.841 38.721 5.018 1.00 49.50 235 GLY A O 1
ATOM 1838 N N . PRO A 1 236 ? 39.633 37.496 5.620 1.00 54.12 236 PRO A N 1
ATOM 1839 C CA . PRO A 1 236 ? 39.248 37.396 7.023 1.00 54.12 236 PRO A CA 1
ATOM 1840 C C . PRO A 1 236 ? 39.212 38.773 7.697 1.00 54.12 236 PRO A C 1
ATOM 1842 O O . PRO A 1 236 ? 40.131 39.580 7.564 1.00 54.12 236 PRO A O 1
ATOM 1845 N N . SER A 1 237 ? 38.137 39.019 8.445 1.00 56.59 237 SER A N 1
ATOM 1846 C CA . SER A 1 237 ? 37.957 40.193 9.301 1.00 56.59 237 SER A CA 1
ATOM 1847 C C . SER A 1 237 ? 39.047 40.268 10.384 1.00 56.59 237 SER A C 1
ATOM 1849 O O . SER A 1 237 ? 39.396 39.223 10.943 1.00 56.59 237 SER A O 1
ATOM 1851 N N . PRO A 1 238 ? 39.573 41.464 10.711 1.00 47.06 238 PRO A N 1
ATOM 1852 C CA . PRO A 1 238 ? 40.643 41.598 11.693 1.00 47.06 238 PRO A CA 1
ATOM 1853 C C . PRO A 1 238 ? 40.139 41.315 13.123 1.00 47.06 238 PRO A C 1
ATOM 1855 O O . PRO A 1 238 ? 38.953 41.513 13.401 1.00 47.06 238 PRO A O 1
ATOM 1858 N N . PRO A 1 239 ? 41.020 40.827 14.019 1.00 55.84 239 PRO A N 1
ATOM 1859 C CA . PRO A 1 239 ? 40.672 40.495 15.402 1.00 55.84 239 PRO A CA 1
ATOM 1860 C C . PRO A 1 239 ? 40.421 41.755 16.261 1.00 55.84 239 PRO A C 1
ATOM 1862 O O . PRO A 1 239 ? 40.795 42.847 15.827 1.00 55.84 239 PRO A O 1
ATOM 1865 N N . PRO A 1 240 ? 39.763 41.600 17.433 1.00 61.75 240 PRO A N 1
ATOM 1866 C CA . PRO A 1 240 ? 39.165 42.700 18.199 1.00 61.75 240 PRO A CA 1
ATOM 1867 C C . PRO A 1 240 ? 40.164 43.690 18.800 1.00 61.75 240 PRO A C 1
ATOM 1869 O O . PRO A 1 240 ? 41.283 43.266 19.171 1.00 61.75 240 PRO A O 1
#

Solvent-accessible surface area (backbone atoms only — not comparable to full-atom values): 13762 Å² total; per-residue (Å²): 126,55,70,96,66,93,82,89,78,93,63,99,46,96,71,65,43,85,52,82,86,57,44,90,82,58,91,67,53,63,31,46,80,34,53,44,70,56,54,50,48,42,58,76,70,64,54,77,60,43,40,37,48,66,53,30,47,71,37,50,76,46,22,46,52,68,86,47,44,70,69,76,25,86,44,57,52,47,43,55,62,40,54,52,68,34,55,71,61,49,48,46,42,61,76,69,65,28,43,35,38,29,32,30,58,61,19,70,62,32,54,45,46,29,46,40,39,44,74,53,62,46,59,53,97,37,27,28,26,35,46,49,10,50,56,44,24,19,76,76,57,39,49,72,69,45,42,77,26,46,48,47,102,44,71,45,39,18,22,35,38,84,71,42,74,58,56,33,42,57,20,71,73,85,54,52,71,41,58,60,90,63,51,55,82,90,44,102,57,45,40,46,67,70,57,56,73,51,66,84,70,67,84,65,64,66,62,58,59,56,53,59,52,54,55,55,52,52,58,51,52,55,49,54,53,54,54,52,60,55,57,73,69,63,70,84,80,80,82,135

Radius of gyration: 22.82 Å; Cα contacts (8 Å, |Δi|>4): 353; chains: 1; bounding box: 60×60×54 Å

Nearest PDB structures (foldseek):
  4f67-assembly1_A  TM=8.522E-01  e=2.513E-15  Legionella pneumophila subsp. pneumophila str. Philadelphia 1
  1yt8-assembly1_A  TM=8.519E-01  e=8.742E-05  Pseudomonas aeruginosa
  3iwh-assembly1_A  TM=7.636E-01  e=3.115E-04  Staphylococcus aureus subsp. aureus COL
  8cm9-assembly2_B  TM=5.658E-01  e=6.382E-01  Homo sapiens
  5hgv-assembly2_C  TM=4.064E-01  e=2.460E-01  Homo sapiens

InterPro domains:
  IPR001763 Rhodanese-like domain [PF00581] (36-137)
  IPR001763 Rhodanese-like domain [PS50206] (45-146)
  IPR001763 Rhodanese-like domain [SM00450] (35-143)
  IPR020936 tRNA uridine(34) hydroxylase [PTHR43268] (2-215)
  IPR036873 Rhodanese-like domain superfamily [G3DSA:3.40.250.10] (18-182)
  IPR036873 Rhodanese-like domain superfamily [SSF52821] (28-166)

Sequence (240 aa):
RGFHRFLVKIKKELISMGYPEAKAEQTESPAAPLAPAELKKWLDEAQDLILLDTRNTYEIAVGAFRGARHLEIGTFRAFPEKVQQAEDLLREAKESRKAVVMYCTGGIRCEKAAFAAVAAGFPRERLYQLQGGILNYFEQCGGAHYEQDCYVFDDRVAVTSELEPAGVVLCAGCRDPMRSQKLSSKHARPRCESCLEDGVQRTVIRASRTQSRGSRKRRRMSRNQAEASIADAAGPSPPP

Organism: NCBI:txid172671

Foldseek 3Di:
DWAPDDDDDDDPDPADLVDVVLDPPPPFALAAEDELVRVLVCVVVVPDAAEEELDEPLQVVQKDFPPHDYLNHNGSNCLLVSLLVPVVVLCCQPVVVHAYEYAAQFQPSNSRSRVSNVVSPRDSVRGYYHHRGPLSSLVPPFQRRMDHWGADPTPLRTAHSPRHRRQWAAAPQPGRIDHPVQADPPDPTGHHPVCVVVVPPPPPPVVVVVVVVVVVVVVVVVVVVVVVVVVVVDDDDDDD